Protein AF-0000000069236056 (afdb_homodimer)

Solvent-accessible surface area (backbone atoms only — not comparable to full-atom values): 16289 Å² total; per-residue (Å²): 138,84,82,79,76,76,80,77,80,77,76,76,74,76,75,73,71,72,75,77,69,66,54,53,69,76,63,50,57,43,73,49,64,78,76,77,73,81,73,73,87,74,69,85,70,69,81,68,73,81,72,81,54,90,50,58,72,48,79,76,44,78,49,44,51,70,69,57,48,54,49,48,52,51,47,48,53,51,29,46,69,72,30,70,94,34,42,35,63,22,15,39,50,44,23,52,51,41,24,72,74,70,45,78,46,44,28,18,39,22,31,60,34,45,18,37,20,40,68,37,45,67,58,36,32,38,30,32,29,52,67,81,32,35,40,39,41,32,25,47,114,139,80,82,73,77,73,79,78,79,79,72,77,72,77,72,74,72,74,72,80,70,64,55,49,70,77,62,50,57,44,73,48,68,78,74,76,75,82,74,72,87,75,70,85,73,70,83,66,74,80,72,82,55,91,52,60,71,48,80,76,44,77,48,46,53,70,69,57,47,54,50,49,52,51,47,47,51,52,30,46,71,72,31,70,95,32,40,33,64,23,15,40,52,43,23,52,53,42,25,72,73,70,44,78,47,44,28,19,39,23,32,56,30,44,18,38,21,40,67,36,44,68,57,35,30,38,30,31,29,51,65,78,32,35,41,37,41,30,26,47,112

Foldseek 3Di:
DDDPPPPPPPPPPPPPPPPCLVAPQQPQAPDAPDPPPPDPDPDPPPPPPPPPPVWDKFWRDAQADPVVVVVLVVLLSVLCVVQPPNQVSSQVSSQVVCCVVPNHAKGKDKDSYDYDHDYFHGNAWTWMDTHRMIMIIGGDD/DDPPPVPDPPCPPPPPPPPCLVAPQQPQAPPAPDPPPPDDDPDPPPPPPPPPPVWDKFWRDAQADPVVVVVLVVLLSVLCVVQPPNQVSSQVSSQVVCCVVPNHAKGKDKDSYDYDHDYFHGNAWTWMDTHRMIMIIGGDD

InterPro domains:
  IPR001372 Dynein light chain, type 1/2 [PF01221] (57-139)
  IPR001372 Dynein light chain, type 1/2 [PTHR11886] (56-139)
  IPR001372 Dynein light chain, type 1/2 [SM01375] (52-140)
  IPR037177 Dynein light chain superfamily [G3DSA:3.30.740.10] (53-141)
  IPR037177 Dynein light chain superfamily [SSF54648] (54-141)

Radius of gyration: 24.73 Å; Cα contacts (8 Å, |Δi|>4): 443; chains: 2; bounding box: 98×49×74 Å

Nearest PDB structures (foldseek):
  4d07-assembly1_A-2  TM=9.797E-01  e=6.373E-10  Homo sapiens
  8glv-assembly1_AQ  TM=9.811E-01  e=7.231E-10  Chlamydomonas reinhardtii
  7y8w-assembly4_R  TM=9.795E-01  e=1.542E-09  Caenorhabditis elegans
  3brl-assembly1_A-2  TM=9.777E-01  e=1.542E-09  Drosophila melanogaster
  3rjs-assembly1_A-2  TM=9.635E-01  e=7.960E-09  Toxoplasma gondii

Organism: Vicia faba (NCBI:txid3906)

Sequence (282 aa):
MANKKKNKKNKKNKKKNPISNTPPSPQSMVKPTSDSQQSSPLSPRPPLPPVFFRNTVLIKSNDMSYKMKYEAFDIVDNAFKKHLLKDKEAAEEIKKEFDKRHGPHWHCIIGASYGLYINYRPKCHIFFYMSLRSVLLFKYGMANKKKNKKNKKNKKKNPISNTPPSPQSMVKPTSDSQQSSPLSPRPPLPPVFFRNTVLIKSNDMSYKMKYEAFDIVDNAFKKHLLKDKEAAEEIKKEFDKRHGPHWHCIIGASYGLYINYRPKCHIFFYMSLRSVLLFKYG

pLDDT: mean 71.32, std 30.44, range [20.2, 98.31]

Secondary structure (DSSP, 8-state):
-------------------------TT-B------------------------SS-EEEEEE-S-HHHHHHHHHHHHHHHHHSTT-HHHHHHHHHHHHHHHH-S-EEEEEEEEEEEEB---TT-EEEEEETTEEEEEEE--/-------------------------TT-B------------------------SS-EEEEEE-S-HHHHHHHHHHHHHHHHHSTT-HHHHHHHHHHHHHHHH-S-EEEEEEEEEEEEB---TT-EEEEEETTEEEEEEE--

Structure (mmCIF, N/CA/C/O backbone):
data_AF-0000000069236056-model_v1
#
loop_
_entity.id
_entity.type
_entity.pdbx_description
1 polymer 'Dynein light chain'
#
loop_
_atom_site.group_PDB
_atom_site.id
_atom_site.type_symbol
_atom_site.label_atom_id
_atom_site.label_alt_id
_atom_site.label_comp_id
_atom_site.label_asym_id
_atom_site.label_entity_id
_atom_site.label_seq_id
_atom_site.pdbx_PDB_ins_code
_atom_site.Cartn_x
_atom_site.Cartn_y
_atom_site.Cartn_z
_atom_site.occupancy
_atom_site.B_iso_or_equiv
_atom_site.auth_seq_id
_atom_site.auth_comp_id
_atom_site.auth_asym_id
_atom_site.auth_atom_id
_atom_site.pdbx_PDB_model_num
ATOM 1 N N . MET A 1 1 ? -71.438 9.641 16.188 1 23.08 1 MET A N 1
ATOM 2 C CA . MET A 1 1 ? -71 8.273 16.031 1 23.08 1 MET A CA 1
ATOM 3 C C . MET A 1 1 ? -69.688 8.227 15.211 1 23.08 1 MET A C 1
ATOM 5 O O . MET A 1 1 ? -69.625 7.594 14.156 1 23.08 1 MET A O 1
ATOM 9 N N . ALA A 1 2 ? -68.875 9.297 15.344 1 25.95 2 ALA A N 1
ATOM 10 C CA . ALA A 1 2 ? -67.938 9.789 14.375 1 25.95 2 ALA A CA 1
ATOM 11 C C . ALA A 1 2 ? -66.688 8.875 14.305 1 25.95 2 ALA A C 1
ATOM 13 O O . ALA A 1 2 ? -66.312 8.266 15.312 1 25.95 2 ALA A O 1
ATOM 14 N N . ASN A 1 3 ? -66.312 8.422 13.039 1 24.84 3 ASN A N 1
ATOM 15 C CA . ASN A 1 3 ? -65.438 7.527 12.312 1 24.84 3 ASN A CA 1
ATOM 16 C C . ASN A 1 3 ? -63.969 7.809 12.648 1 24.84 3 ASN A C 1
ATOM 18 O O . ASN A 1 3 ? -63.469 8.93 12.445 1 24.84 3 ASN A O 1
ATOM 22 N N . LYS A 1 4 ? -63.406 7.074 13.656 1 26.47 4 LYS A N 1
ATOM 23 C CA . LYS A 1 4 ? -62.062 6.832 14.195 1 26.47 4 LYS A CA 1
ATOM 24 C C . LYS A 1 4 ? -61.094 6.496 13.086 1 26.47 4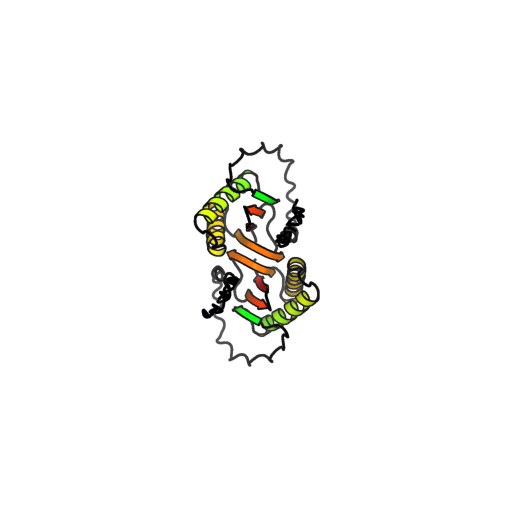 LYS A C 1
ATOM 26 O O . LYS A 1 4 ? -60.969 5.336 12.68 1 26.47 4 LYS A O 1
ATOM 31 N N . LYS A 1 5 ? -61.125 7.359 11.992 1 24.88 5 LYS A N 1
ATOM 32 C CA . LYS A 1 5 ? -60.188 6.988 10.922 1 24.88 5 LYS A CA 1
ATOM 33 C C . LYS A 1 5 ? -58.781 6.789 11.469 1 24.88 5 LYS A C 1
ATOM 35 O O . LYS A 1 5 ? -58.281 7.641 12.188 1 24.88 5 LYS A O 1
ATOM 40 N N . LYS A 1 6 ? -58.344 5.551 11.562 1 25.67 6 LYS A N 1
ATOM 41 C CA . LYS A 1 6 ? -57.125 4.797 11.812 1 25.67 6 LYS A CA 1
ATOM 42 C C . LYS A 1 6 ? -56 5.254 10.883 1 25.67 6 LYS A C 1
ATOM 44 O O . LYS A 1 6 ? -55.969 4.887 9.711 1 25.67 6 LYS A O 1
ATOM 49 N N . ASN A 1 7 ? -55.719 6.551 10.727 1 22.34 7 ASN A N 1
ATOM 50 C CA . ASN A 1 7 ? -54.688 6.891 9.75 1 22.34 7 ASN A CA 1
ATOM 51 C C . ASN A 1 7 ? -53.344 6.211 10.062 1 22.34 7 ASN A C 1
ATOM 53 O O . ASN A 1 7 ? -52.875 6.301 11.188 1 22.34 7 ASN A O 1
ATOM 57 N N . LYS A 1 8 ? -53.062 5.094 9.367 1 22.62 8 LYS A N 1
ATOM 58 C CA . LYS A 1 8 ? -51.906 4.207 9.188 1 22.62 8 LYS A CA 1
ATOM 59 C C . LYS A 1 8 ? -50.625 5.008 8.969 1 22.62 8 LYS A C 1
ATOM 61 O O . LYS A 1 8 ? -50.562 5.836 8.055 1 22.62 8 LYS A O 1
ATOM 66 N N . LYS A 1 9 ? -49.906 5.273 10.047 1 21.44 9 LYS A N 1
ATOM 67 C CA . LYS A 1 9 ? -48.562 5.828 10.125 1 21.44 9 LYS A CA 1
ATOM 68 C C . LYS A 1 9 ? -47.625 5.098 9.18 1 21.44 9 LYS A C 1
ATOM 70 O O . LYS A 1 9 ? -47.469 3.877 9.25 1 21.44 9 LYS A O 1
ATOM 75 N N . ASN A 1 10 ? -47.5 5.492 7.883 1 20.84 10 ASN A N 1
ATOM 76 C CA . ASN A 1 10 ? -46.562 5.102 6.836 1 20.84 10 ASN A CA 1
ATOM 77 C C . ASN A 1 10 ? -45.125 5.121 7.34 1 20.84 10 ASN A C 1
ATOM 79 O O . ASN A 1 10 ? -44.656 6.148 7.824 1 20.84 10 ASN A O 1
ATOM 83 N N . LYS A 1 11 ? -44.688 4.02 7.887 1 21.17 11 LYS A N 1
ATOM 84 C CA . LYS A 1 11 ? -43.312 3.656 8.258 1 21.17 11 LYS A CA 1
ATOM 85 C C . LYS A 1 11 ? -42.344 4 7.148 1 21.17 11 LYS A C 1
ATOM 87 O O . LYS A 1 11 ? -42.406 3.449 6.047 1 21.17 11 LYS A O 1
ATOM 92 N N . LYS A 1 12 ? -42 5.262 6.98 1 20.91 12 LYS A N 1
ATOM 93 C CA . LYS A 1 12 ? -40.906 5.68 6.094 1 20.91 12 LYS A CA 1
ATOM 94 C C . LYS A 1 12 ? -39.656 4.824 6.305 1 20.91 12 LYS A C 1
ATOM 96 O O . LYS A 1 12 ? -39.156 4.738 7.422 1 20.91 12 LYS A O 1
ATOM 101 N N . ASN A 1 13 ? -39.594 3.67 5.57 1 20.2 13 ASN A N 1
ATOM 102 C CA . ASN A 1 13 ? -38.438 2.775 5.43 1 20.2 13 ASN A CA 1
ATOM 103 C C . ASN A 1 13 ? -37.156 3.551 5.148 1 20.2 13 ASN A C 1
ATOM 105 O O . ASN A 1 13 ? -37.062 4.262 4.145 1 20.2 13 ASN A O 1
ATOM 109 N N . LYS A 1 14 ? -36.531 4.059 6.145 1 21.77 14 LYS A N 1
ATOM 110 C CA . LYS A 1 14 ? -35.188 4.676 6.051 1 21.77 14 LYS A CA 1
ATOM 111 C C . LYS A 1 14 ? -34.281 3.871 5.137 1 21.77 14 LYS A C 1
ATOM 113 O O . LYS A 1 14 ? -34.031 2.684 5.375 1 21.77 14 LYS A O 1
ATOM 118 N N . LYS A 1 15 ? -34.25 4.168 3.846 1 21.62 15 LYS A N 1
ATOM 119 C CA . LYS A 1 15 ? -33.25 3.727 2.861 1 21.62 15 LYS A CA 1
ATOM 120 C C . LYS A 1 15 ? -31.844 3.775 3.436 1 21.62 15 LYS A C 1
ATOM 122 O O . LYS A 1 15 ? -31.391 4.832 3.869 1 21.62 15 LYS A O 1
ATOM 127 N N . LYS A 1 16 ? -31.469 2.744 4.117 1 23.84 16 LYS A N 1
ATOM 128 C CA . LYS A 1 16 ? -30.062 2.559 4.445 1 23.84 16 LYS A CA 1
ATOM 129 C C . LYS A 1 16 ? -29.172 2.84 3.234 1 23.84 16 LYS A C 1
ATOM 131 O O . LYS A 1 16 ? -29.391 2.275 2.158 1 23.84 16 LYS A O 1
ATOM 136 N N . ASN A 1 17 ? -28.734 4.117 3.029 1 23.94 17 ASN A N 1
ATOM 137 C CA . ASN A 1 17 ? -27.719 4.492 2.045 1 23.94 17 ASN A CA 1
ATOM 138 C C . ASN A 1 17 ? -26.594 3.459 1.968 1 23.94 17 ASN A C 1
ATOM 140 O O . ASN A 1 17 ? -26.047 3.053 2.994 1 23.94 17 ASN A O 1
ATOM 144 N N . PRO A 1 18 ? -26.734 2.525 1.021 1 23.7 18 PRO A N 1
ATOM 145 C CA . PRO A 1 18 ? -25.609 1.601 0.831 1 23.7 18 PRO A CA 1
ATOM 146 C C . PRO A 1 18 ? -24.25 2.275 1.009 1 23.7 18 PRO A C 1
ATOM 148 O O . PRO A 1 18 ? -24.094 3.461 0.701 1 23.7 18 PRO A O 1
ATOM 151 N N . ILE A 1 19 ? -23.625 1.974 2.045 1 27.62 19 ILE A N 1
ATOM 152 C CA . ILE A 1 19 ? -22.234 2.311 2.338 1 27.62 19 ILE A CA 1
ATOM 153 C C . ILE A 1 19 ? -21.406 2.238 1.057 1 27.62 19 ILE A C 1
ATOM 155 O O . ILE A 1 19 ? -21.438 1.226 0.353 1 27.62 19 ILE A O 1
ATOM 159 N N . SER A 1 20 ? -21.391 3.32 0.292 1 27.38 20 SER A N 1
ATOM 160 C CA . SER A 1 20 ? -20.5 3.453 -0.858 1 27.38 20 SER A CA 1
ATOM 161 C C . SER A 1 20 ? -19.125 2.869 -0.562 1 27.38 20 SER A C 1
ATOM 163 O O . SER A 1 20 ? -18.344 3.465 0.173 1 27.38 20 SER A O 1
ATOM 165 N N . ASN A 1 21 ? -19 1.732 -0.084 1 31.81 21 ASN A N 1
ATOM 166 C CA . ASN A 1 21 ? -17.719 1.065 0.078 1 31.81 21 ASN A CA 1
ATOM 167 C C . ASN A 1 21 ? -16.875 1.153 -1.191 1 31.81 21 ASN A C 1
ATOM 169 O O . ASN A 1 21 ? -16.891 0.24 -2.02 1 31.81 21 ASN A O 1
ATOM 173 N N . THR A 1 22 ? -17.109 2.172 -1.955 1 31.45 22 THR A N 1
ATOM 174 C CA . THR A 1 22 ? -16.422 2.137 -3.246 1 31.45 22 THR A CA 1
ATOM 175 C C . THR A 1 22 ? -14.945 1.806 -3.07 1 31.45 22 THR A C 1
ATOM 177 O O . THR A 1 22 ? -14.234 2.494 -2.336 1 31.45 22 THR A O 1
ATOM 180 N N . PRO A 1 23 ? -14.602 0.623 -3.113 1 35.66 23 PRO A N 1
ATOM 181 C CA . PRO A 1 23 ? -13.195 0.224 -3.145 1 35.66 23 PRO A CA 1
ATOM 182 C C . PRO A 1 23 ? -12.344 1.13 -4.031 1 35.66 23 PRO A C 1
ATOM 184 O O . PRO A 1 23 ? -12.781 1.534 -5.113 1 35.66 23 PRO A O 1
ATOM 187 N N . PRO A 1 24 ? -11.578 2.029 -3.479 1 35.34 24 PRO A N 1
ATOM 188 C CA . PRO A 1 24 ? -10.797 2.828 -4.422 1 35.34 24 PRO A CA 1
ATOM 189 C C . PRO A 1 24 ? -10.086 1.973 -5.473 1 35.34 24 PRO A C 1
ATOM 191 O O . PRO A 1 24 ? -9.695 0.839 -5.188 1 35.34 24 PRO A O 1
ATOM 194 N N . SER A 1 25 ? -10.492 2.016 -6.688 1 37.88 25 SER A N 1
ATOM 195 C CA . SER A 1 25 ? -9.883 1.359 -7.84 1 37.88 25 SER A CA 1
ATOM 196 C C . SER A 1 25 ? -8.367 1.526 -7.828 1 37.88 25 SER A C 1
ATOM 198 O O . SER A 1 25 ? -7.859 2.619 -7.566 1 37.88 25 SER A O 1
ATOM 200 N N . PRO A 1 26 ? -7.742 0.417 -7.492 1 39.47 26 PRO A N 1
ATOM 201 C CA . PRO A 1 26 ? -6.285 0.467 -7.668 1 39.47 26 PRO A CA 1
ATOM 202 C C . PRO A 1 26 ? -5.871 1.198 -8.945 1 39.47 26 PRO A C 1
ATOM 204 O O . PRO A 1 26 ? -4.719 1.087 -9.375 1 39.47 26 PRO A O 1
ATOM 207 N N . GLN A 1 27 ? -6.609 2.1 -9.492 1 36.56 27 GLN A N 1
ATOM 208 C CA . GLN A 1 27 ? -6.113 2.572 -10.781 1 36.56 27 GLN A CA 1
ATOM 209 C C . GLN A 1 27 ? -4.672 3.062 -10.672 1 36.56 27 GLN A C 1
ATOM 211 O O . GLN A 1 27 ? -3.965 3.158 -11.68 1 36.56 27 GLN A O 1
ATOM 216 N N . SER A 1 28 ? -4.398 3.736 -9.75 1 39.5 28 SER A N 1
ATOM 217 C CA . SER A 1 28 ? -3.273 4.598 -10.102 1 39.5 28 SER A CA 1
ATOM 218 C C . SER A 1 28 ? -2.008 3.779 -10.344 1 39.5 28 SER A C 1
ATOM 220 O O . SER A 1 28 ? -1.195 3.602 -9.438 1 39.5 28 SER A O 1
ATOM 222 N N . MET A 1 29 ? -2.023 2.482 -10.766 1 44.28 29 MET A N 1
ATOM 223 C CA . MET A 1 29 ? -0.747 1.812 -10.984 1 44.28 29 MET A CA 1
ATOM 224 C C . MET A 1 29 ? 0.139 2.625 -11.93 1 44.28 29 MET A C 1
ATOM 226 O O . MET A 1 29 ? -0.313 3.066 -12.984 1 44.28 29 MET A O 1
ATOM 230 N N . VAL A 1 30 ? 1.019 3.328 -11.328 1 46.09 30 VAL A N 1
ATOM 231 C CA . VAL A 1 30 ? 1.956 4 -12.227 1 46.09 30 VAL A CA 1
ATOM 232 C C . VAL A 1 30 ? 2.385 3.043 -13.336 1 46.09 30 VAL A C 1
ATOM 234 O O . VAL A 1 30 ? 2.402 1.825 -13.141 1 46.09 30 VAL A O 1
ATOM 237 N N . LYS A 1 31 ? 2.447 3.65 -14.609 1 43.47 31 LYS A N 1
ATOM 238 C CA . LYS A 1 31 ? 2.869 2.998 -15.844 1 43.47 31 LYS A CA 1
ATOM 239 C C . LYS A 1 31 ? 4.102 2.129 -15.609 1 43.47 31 LYS A C 1
ATOM 241 O O . LYS A 1 31 ? 5.039 2.541 -14.93 1 43.47 31 LYS A O 1
ATOM 246 N N . PRO A 1 32 ? 4.016 0.823 -16.031 1 45.22 32 PRO A N 1
ATOM 247 C CA . PRO A 1 32 ? 5.188 -0.06 -16.047 1 45.22 32 PRO A CA 1
ATOM 248 C C . PRO A 1 32 ? 6.441 0.64 -16.562 1 45.22 32 PRO A C 1
ATOM 250 O O . PRO A 1 32 ? 6.355 1.519 -17.422 1 45.22 32 PRO A O 1
ATOM 253 N N . THR A 1 33 ? 7.297 0.848 -15.812 1 39.25 33 THR A N 1
ATOM 254 C CA . THR A 1 33 ? 8.539 1.246 -16.453 1 39.25 33 THR A CA 1
ATOM 255 C C . THR A 1 33 ? 8.82 0.375 -17.688 1 39.25 33 THR A C 1
ATOM 257 O O . THR A 1 33 ? 8.539 -0.825 -17.672 1 39.25 33 THR A O 1
ATOM 260 N N . SER A 1 34 ? 8.867 0.993 -18.953 1 33.25 34 SER A N 1
ATOM 261 C CA . SER A 1 34 ? 8.984 0.486 -20.312 1 33.25 34 SER A CA 1
ATOM 262 C C . SER A 1 34 ? 10.047 -0.601 -20.406 1 33.25 34 SER A C 1
ATOM 264 O O . SER A 1 34 ? 11.141 -0.359 -20.922 1 33.25 34 SER A O 1
ATOM 266 N N . ASP A 1 35 ? 10.453 -1.505 -19.75 1 32.34 35 ASP A N 1
ATOM 267 C CA . ASP A 1 35 ? 11.258 -2.408 -20.562 1 32.34 35 ASP A CA 1
ATOM 268 C C . ASP A 1 35 ? 10.422 -3.051 -21.672 1 32.34 35 ASP A C 1
ATOM 270 O O . ASP A 1 35 ? 9.383 -3.658 -21.391 1 32.34 35 ASP A O 1
ATOM 274 N N . SER A 1 36 ? 10.477 -2.641 -22.953 1 30.22 36 SER A N 1
ATOM 275 C CA . SER A 1 36 ? 9.891 -3.006 -24.25 1 30.22 36 SER A CA 1
ATOM 276 C C . SER A 1 36 ? 9.945 -4.512 -24.469 1 30.22 36 SER A C 1
ATOM 278 O O . SER A 1 36 ? 10.75 -5 -25.266 1 30.22 36 SER A O 1
ATOM 280 N N . GLN A 1 37 ? 10.18 -5.469 -23.672 1 28.28 37 GLN A N 1
ATOM 281 C CA . GLN A 1 37 ? 10.297 -6.711 -24.438 1 28.28 37 GLN A CA 1
ATOM 282 C C . GLN A 1 37 ? 8.969 -7.09 -25.078 1 28.28 37 GLN A C 1
ATOM 284 O O . GLN A 1 37 ? 7.91 -6.973 -24.469 1 28.28 37 GLN A O 1
ATOM 289 N N . GLN A 1 38 ? 8.875 -7.043 -26.406 1 28.34 38 GLN A N 1
ATOM 290 C CA . GLN A 1 38 ? 7.879 -7.465 -27.391 1 28.34 38 GLN A CA 1
ATOM 291 C C . GLN A 1 38 ? 7.34 -8.852 -27.047 1 28.34 38 GLN A C 1
ATOM 293 O O . GLN A 1 38 ? 8.055 -9.852 -27.203 1 28.34 38 GLN A O 1
ATOM 298 N N . SER A 1 39 ? 6.715 -9.172 -25.984 1 30.69 39 SER A N 1
ATOM 299 C CA . SER A 1 39 ? 6.285 -10.555 -25.828 1 30.69 39 SER A CA 1
ATOM 300 C C . SER A 1 39 ? 5.305 -10.961 -26.922 1 30.69 39 SER A C 1
ATOM 302 O O . SER A 1 39 ? 4.492 -10.141 -27.375 1 30.69 39 SER A O 1
ATOM 304 N N . SER A 1 40 ? 5.582 -12.016 -27.734 1 33.78 40 SER A N 1
ATOM 305 C CA . SER A 1 40 ? 4.832 -12.742 -28.766 1 33.78 40 SER A CA 1
ATOM 306 C C . SER A 1 40 ? 3.396 -13 -28.312 1 33.78 40 SER A C 1
ATOM 308 O O . SER A 1 40 ? 3.113 -13.055 -27.109 1 33.78 40 SER A O 1
ATOM 310 N N . PRO A 1 41 ? 2.438 -12.969 -29.266 1 35.56 41 PRO A N 1
ATOM 311 C CA . PRO A 1 41 ? 0.996 -13.133 -29.078 1 35.56 41 PRO A CA 1
ATOM 312 C C . PRO A 1 41 ? 0.647 -14.414 -28.312 1 35.56 41 PRO A C 1
ATOM 314 O O . PRO A 1 41 ? 1.019 -15.508 -28.734 1 35.56 41 PRO A O 1
ATOM 317 N N . LEU A 1 42 ? 0.757 -14.523 -27.047 1 37.72 42 LEU A N 1
ATOM 318 C CA . LEU A 1 42 ? 0.45 -15.719 -26.266 1 37.72 42 LEU A CA 1
ATOM 319 C C . LEU A 1 42 ? -0.902 -16.297 -26.672 1 37.72 42 LEU A C 1
ATOM 321 O O . LEU A 1 42 ? -1.828 -15.555 -27 1 37.72 42 LEU A O 1
ATOM 325 N N . SER A 1 43 ? -0.958 -17.562 -27.172 1 39.72 43 SER A N 1
ATOM 326 C CA . SER A 1 43 ? -2.105 -18.406 -27.469 1 39.72 43 SER A CA 1
ATOM 327 C C . SER A 1 43 ? -3.205 -18.234 -26.422 1 39.72 43 SER A C 1
ATOM 329 O O . SER A 1 43 ? -2.932 -17.844 -25.281 1 39.72 43 SER A O 1
ATOM 331 N N . PRO A 1 44 ? -4.473 -18.328 -26.891 1 41.5 44 PRO A N 1
ATOM 332 C CA . PRO A 1 44 ? -5.609 -18.172 -25.984 1 41.5 44 PRO A CA 1
ATOM 333 C C . PRO A 1 44 ? -5.484 -19.062 -24.75 1 41.5 44 PRO A C 1
ATOM 335 O O . PRO A 1 44 ? -5.199 -20.266 -24.859 1 41.5 44 PRO A O 1
ATOM 338 N N . ARG A 1 45 ? -4.902 -18.656 -23.688 1 41.41 45 ARG A N 1
ATOM 339 C CA . ARG A 1 45 ? -4.746 -19.438 -22.469 1 41.41 45 ARG A CA 1
ATOM 340 C C . ARG A 1 45 ? -6.031 -20.188 -22.125 1 41.41 45 ARG A C 1
ATOM 342 O O . ARG A 1 45 ? -7.121 -19.609 -22.156 1 41.41 45 ARG A O 1
ATOM 349 N N . PRO A 1 46 ? -6.105 -21.516 -22.281 1 44.91 46 PRO A N 1
ATOM 350 C CA . PRO A 1 46 ? -7.312 -22.25 -21.891 1 44.91 46 PRO A CA 1
ATOM 351 C C . PRO A 1 46 ? -7.965 -21.703 -20.625 1 44.91 46 PRO A C 1
ATOM 353 O O . PRO A 1 46 ? -7.277 -21.125 -19.781 1 44.91 46 PRO A O 1
ATOM 356 N N . PRO A 1 47 ? -9.281 -21.578 -20.641 1 43.94 47 PRO A N 1
ATOM 357 C CA . PRO A 1 47 ? -9.93 -21.141 -19.406 1 43.94 47 PRO A CA 1
ATOM 358 C C . PRO A 1 47 ? -9.445 -21.922 -18.188 1 43.94 47 PRO A C 1
ATOM 360 O O . PRO A 1 47 ? -9.25 -23.141 -18.266 1 43.94 47 PRO A O 1
ATOM 363 N N . LEU A 1 48 ? -8.602 -21.5 -17.438 1 46.44 48 LEU A N 1
ATOM 364 C CA . LEU A 1 48 ? -8.133 -22.141 -16.203 1 46.44 48 LEU A CA 1
ATOM 365 C C . LEU A 1 48 ? -9.281 -22.828 -15.484 1 46.44 48 LEU A C 1
ATOM 367 O O . LEU A 1 48 ? -10.438 -22.422 -15.609 1 46.44 48 LEU A O 1
ATOM 371 N N . PRO A 1 49 ? -9.133 -24.094 -15.078 1 45.34 49 PRO A N 1
ATOM 372 C CA . PRO A 1 49 ? -10.188 -24.734 -14.297 1 45.34 49 PRO A CA 1
ATOM 373 C C . PRO A 1 49 ? -10.812 -23.797 -13.266 1 45.34 49 PRO A C 1
ATOM 375 O O . PRO A 1 49 ? -10.156 -22.875 -12.781 1 45.34 49 PRO A O 1
ATOM 378 N N . PRO A 1 50 ? -12.094 -23.75 -13.148 1 43.38 50 PRO A N 1
ATOM 379 C CA . PRO A 1 50 ? -12.742 -22.938 -12.125 1 43.38 50 PRO A CA 1
ATOM 380 C C . PRO A 1 50 ? -12.141 -23.141 -10.734 1 43.38 50 PRO A C 1
ATOM 382 O O . PRO A 1 50 ? -12.133 -24.266 -10.219 1 43.38 50 PRO A O 1
ATOM 385 N N . VAL A 1 51 ? -10.906 -22.812 -10.477 1 46.28 51 VAL A N 1
ATOM 386 C CA . VAL A 1 51 ? -10.539 -22.859 -9.07 1 46.28 51 VAL A CA 1
ATOM 387 C C . VAL A 1 51 ? -11.719 -22.406 -8.211 1 46.28 51 VAL A C 1
ATOM 389 O O . VAL A 1 51 ? -12.273 -21.328 -8.43 1 46.28 51 VAL A O 1
ATOM 392 N N . PHE A 1 52 ? -12.477 -23.375 -7.668 1 45.78 52 PHE A N 1
ATOM 393 C CA . PHE A 1 52 ? -13.617 -23.078 -6.805 1 45.78 52 PHE A CA 1
ATOM 394 C C . PHE A 1 52 ? -13.188 -22.234 -5.617 1 45.78 52 PHE A C 1
ATOM 396 O O . PHE A 1 52 ? -12.602 -22.734 -4.656 1 45.78 52 PHE A O 1
ATOM 403 N N . PHE A 1 53 ? -12.781 -21.016 -5.793 1 54.91 53 PHE A N 1
ATOM 404 C CA . PHE A 1 53 ? -12.664 -20.156 -4.621 1 54.91 53 PHE A CA 1
ATOM 405 C C . PHE A 1 53 ? -14.016 -19.984 -3.936 1 54.91 53 PHE A C 1
ATOM 407 O O . PHE A 1 53 ? -15.031 -19.75 -4.598 1 54.91 53 PHE A O 1
ATOM 414 N N . ARG A 1 54 ? -14.164 -20.688 -2.92 1 59.56 54 ARG A N 1
ATOM 415 C CA . ARG A 1 54 ? -15.383 -20.391 -2.178 1 59.56 54 ARG A CA 1
ATOM 416 C C . ARG A 1 54 ? -15.648 -18.875 -2.146 1 59.56 54 ARG A C 1
ATOM 418 O O . ARG A 1 54 ? -16.797 -18.438 -2.209 1 59.56 54 ARG A O 1
ATOM 425 N N . ASN A 1 55 ? -14.523 -18.203 -2.254 1 70.62 55 ASN A N 1
ATOM 426 C CA . ASN A 1 55 ? -14.68 -16.766 -2.217 1 70.62 55 ASN A CA 1
ATOM 427 C C . ASN A 1 55 ? -14.727 -16.156 -3.621 1 70.62 55 ASN A C 1
ATOM 429 O O . ASN A 1 55 ? -14.055 -16.641 -4.531 1 70.62 55 ASN A O 1
ATOM 433 N N . THR A 1 56 ? -15.609 -15.344 -3.885 1 87.62 56 THR A N 1
ATOM 434 C CA . THR A 1 56 ? -15.688 -14.609 -5.141 1 87.62 56 THR A CA 1
ATOM 435 C C . THR A 1 56 ? -14.469 -13.711 -5.324 1 87.62 56 THR A C 1
ATOM 437 O O . THR A 1 56 ? -13.977 -13.117 -4.367 1 87.62 56 THR A O 1
ATOM 440 N N . VAL A 1 57 ? -13.859 -13.953 -6.562 1 92.94 57 VAL A N 1
ATOM 441 C CA . VAL A 1 57 ? -12.688 -13.148 -6.883 1 92.94 57 VAL A CA 1
ATOM 442 C C . VAL A 1 57 ? -13.039 -12.156 -7.992 1 92.94 57 VAL A C 1
ATOM 444 O O . VAL A 1 57 ? -13.602 -12.539 -9.023 1 92.94 57 VAL A O 1
ATOM 447 N N . LEU A 1 58 ? -12.844 -10.883 -7.75 1 94 58 LEU A N 1
ATOM 448 C CA . LEU A 1 58 ? -13.008 -9.844 -8.758 1 94 58 LEU A CA 1
ATOM 449 C C . LEU A 1 58 ? -11.664 -9.195 -9.086 1 94 58 LEU A C 1
ATOM 451 O O . LEU A 1 58 ? -11.102 -8.469 -8.266 1 94 58 LEU A O 1
ATOM 455 N N . ILE A 1 59 ? -11.234 -9.422 -10.344 1 95.62 59 ILE A N 1
ATOM 456 C CA . ILE A 1 59 ? -9.953 -8.867 -10.75 1 95.62 59 ILE A CA 1
ATOM 457 C C . ILE A 1 59 ? -10.141 -7.438 -11.25 1 95.62 59 ILE A C 1
ATOM 459 O O . ILE A 1 59 ? -10.945 -7.191 -12.148 1 95.62 59 ILE A O 1
ATOM 463 N N . LYS A 1 60 ? -9.375 -6.594 -10.656 1 95.38 60 LYS A N 1
ATOM 464 C CA . LYS A 1 60 ? -9.438 -5.199 -11.078 1 95.38 60 LYS A CA 1
ATOM 465 C C . LYS A 1 60 ? -8.297 -4.863 -12.039 1 95.38 60 LYS A C 1
ATOM 467 O O . LYS A 1 60 ? -8.461 -4.047 -12.945 1 95.38 60 LYS A O 1
ATOM 472 N N . SER A 1 61 ? -7.133 -5.328 -11.828 1 94.81 61 SER A N 1
ATOM 473 C CA . SER A 1 61 ? -5.957 -5.137 -12.664 1 94.81 61 SER A CA 1
ATOM 474 C C . SER A 1 61 ? -5.035 -6.352 -12.609 1 94.81 61 SER A C 1
ATOM 476 O O . SER A 1 61 ? -4.824 -6.93 -11.539 1 94.81 61 SER A O 1
ATOM 478 N N . ASN A 1 62 ? -4.602 -6.801 -13.836 1 96.12 62 ASN A N 1
ATOM 479 C CA . ASN A 1 62 ? -3.719 -7.961 -13.906 1 96.12 62 ASN A CA 1
ATOM 480 C C . ASN A 1 62 ? -2.77 -7.871 -15.094 1 96.12 62 ASN A C 1
ATOM 482 O O . ASN A 1 62 ? -3.195 -7.574 -16.219 1 96.12 62 ASN A O 1
ATOM 486 N N . ASP A 1 63 ? -1.468 -8.078 -14.758 1 95.19 63 ASP A N 1
ATOM 487 C CA . ASP A 1 63 ? -0.484 -8.211 -15.828 1 95.19 63 ASP A CA 1
ATOM 488 C C . ASP A 1 63 ? 0.374 -9.461 -15.633 1 95.19 63 ASP A C 1
ATOM 490 O O . ASP A 1 63 ? 1.382 -9.641 -16.312 1 95.19 63 ASP A O 1
ATOM 494 N N . MET A 1 64 ? -0.061 -10.352 -14.758 1 95.25 64 MET A N 1
ATOM 495 C CA . MET A 1 64 ? 0.636 -11.602 -14.477 1 95.25 64 MET A CA 1
ATOM 496 C C . MET A 1 64 ? 0.192 -12.711 -15.43 1 95.25 64 MET A C 1
ATOM 498 O O . MET A 1 64 ? -0.854 -12.594 -16.062 1 95.25 64 MET A O 1
ATOM 502 N N . SER A 1 65 ? 1.031 -13.719 -15.484 1 95.69 65 SER A N 1
ATOM 503 C CA . SER A 1 65 ? 0.665 -14.898 -16.266 1 95.69 65 SER A CA 1
ATOM 504 C C . SER A 1 65 ? -0.478 -15.664 -15.602 1 95.69 65 SER A C 1
ATOM 506 O O . SER A 1 65 ? -0.763 -15.469 -14.422 1 95.69 65 SER A O 1
ATOM 508 N N . TYR A 1 66 ? -1.086 -16.531 -16.438 1 93.31 66 TYR A N 1
ATOM 509 C CA . TYR A 1 66 ? -2.188 -17.344 -15.93 1 93.31 66 TYR A CA 1
ATOM 510 C C . TYR A 1 66 ? -1.729 -18.234 -14.773 1 93.31 66 TYR A C 1
ATOM 512 O O . TYR A 1 66 ? -2.412 -18.328 -13.758 1 93.31 66 TYR A O 1
ATOM 520 N N . LYS A 1 67 ? -0.658 -18.766 -15.016 1 94.94 67 LYS A N 1
ATOM 521 C CA . LYS A 1 67 ? -0.137 -19.656 -13.984 1 94.94 67 LYS A CA 1
ATOM 522 C C . LYS A 1 67 ? 0.086 -18.906 -12.672 1 94.94 67 LYS A C 1
ATOM 524 O O . LYS A 1 67 ? -0.359 -19.359 -11.617 1 94.94 67 LYS A O 1
ATOM 529 N N . MET A 1 68 ? 0.759 -17.797 -12.719 1 96.06 68 MET A N 1
ATOM 530 C CA . MET A 1 68 ? 1.075 -17.016 -11.523 1 96.06 68 MET A CA 1
ATOM 531 C C . MET A 1 68 ? -0.196 -16.484 -10.875 1 96.06 68 MET A C 1
ATOM 533 O O . MET A 1 68 ? -0.311 -16.469 -9.648 1 96.06 68 MET A O 1
ATOM 537 N N . LYS A 1 69 ? -1.087 -16.141 -11.695 1 95.12 69 LYS A N 1
ATOM 538 C CA . LYS A 1 69 ? -2.361 -15.602 -11.227 1 95.12 69 LYS A CA 1
ATOM 539 C C . LYS A 1 69 ? -3.109 -16.625 -10.375 1 95.12 69 LYS A C 1
ATOM 541 O O . LYS A 1 69 ? -3.607 -16.297 -9.297 1 95.12 69 LYS A O 1
ATOM 546 N N . TYR A 1 70 ? -3.184 -17.828 -10.773 1 93.94 70 TYR A N 1
ATOM 547 C CA . TYR A 1 70 ? -3.928 -18.859 -10.047 1 93.94 70 TYR A CA 1
ATOM 548 C C . TYR A 1 70 ? -3.182 -19.281 -8.789 1 93.94 70 TYR A C 1
ATOM 550 O O . TYR A 1 70 ? -3.801 -19.609 -7.773 1 93.94 70 TYR A O 1
ATOM 558 N N . GLU A 1 71 ? -1.871 -19.219 -8.922 1 95.75 71 GLU A N 1
ATOM 559 C CA . GLU A 1 71 ? -1.087 -19.438 -7.711 1 95.75 71 GLU A CA 1
ATOM 560 C C . GLU A 1 71 ? -1.37 -18.359 -6.672 1 95.75 71 GLU A C 1
ATOM 562 O O . GLU A 1 71 ? -1.495 -18.656 -5.48 1 95.75 71 GLU A O 1
ATOM 567 N N . ALA A 1 72 ? -1.456 -17.125 -7.172 1 97.31 72 ALA A N 1
ATOM 568 C CA . ALA A 1 72 ? -1.767 -16.016 -6.273 1 97.31 72 ALA A CA 1
ATOM 569 C C . ALA A 1 72 ? -3.098 -16.234 -5.562 1 97.31 72 ALA A C 1
ATOM 571 O O . ALA A 1 72 ? -3.193 -16.078 -4.344 1 97.31 72 ALA A O 1
ATOM 572 N N . PHE A 1 73 ? -4.113 -16.703 -6.258 1 96.38 73 PHE A N 1
ATOM 573 C CA . PHE A 1 73 ? -5.426 -16.938 -5.664 1 96.38 73 PHE A CA 1
ATOM 574 C C . PHE A 1 73 ? -5.348 -18 -4.566 1 96.38 73 PHE A C 1
ATOM 576 O O . PHE A 1 73 ? -5.934 -17.828 -3.496 1 96.38 73 PHE A O 1
ATOM 583 N N . ASP A 1 74 ? -4.625 -18.953 -4.879 1 95.25 74 ASP A N 1
ATOM 584 C CA . ASP A 1 74 ? -4.5 -20.047 -3.92 1 95.25 74 ASP A CA 1
ATOM 585 C C . ASP A 1 74 ? -3.77 -19.594 -2.658 1 95.25 74 ASP A C 1
ATOM 587 O O . ASP A 1 74 ? -4.203 -19.891 -1.544 1 95.25 74 ASP A O 1
ATOM 591 N N . ILE A 1 75 ? -2.691 -18.891 -2.855 1 97.19 75 ILE A N 1
ATOM 592 C CA . ILE A 1 75 ? -1.871 -18.438 -1.737 1 97.19 75 ILE A CA 1
ATOM 593 C C . ILE A 1 75 ? -2.664 -17.453 -0.88 1 97.19 75 ILE A C 1
ATOM 595 O O . ILE A 1 75 ? -2.635 -17.531 0.351 1 97.19 75 ILE A O 1
ATOM 599 N N . VAL A 1 76 ? -3.4 -16.594 -1.545 1 97.38 76 VAL A N 1
ATOM 600 C CA . VAL A 1 76 ? -4.18 -15.586 -0.834 1 97.38 76 VAL A CA 1
ATOM 601 C C . VAL A 1 76 ? -5.316 -16.266 -0.066 1 97.38 76 VAL A C 1
ATOM 603 O O . VAL A 1 76 ? -5.566 -15.93 1.096 1 97.38 76 VAL A O 1
ATOM 606 N N . ASP A 1 77 ? -5.914 -17.188 -0.713 1 95.62 77 ASP A N 1
ATOM 607 C CA . ASP A 1 77 ? -7.004 -17.906 -0.058 1 95.62 77 ASP A CA 1
ATOM 608 C C . ASP A 1 77 ? -6.512 -18.609 1.206 1 95.62 77 ASP A C 1
ATOM 610 O O . ASP A 1 77 ? -7.168 -18.547 2.25 1 95.62 77 ASP A O 1
ATOM 614 N N . ASN A 1 78 ? -5.398 -19.234 1.118 1 95.88 78 ASN A N 1
ATOM 615 C CA . ASN A 1 78 ? -4.812 -19.922 2.264 1 95.88 78 ASN A CA 1
ATOM 616 C C . ASN A 1 78 ? -4.434 -18.938 3.371 1 95.88 78 ASN A C 1
ATOM 618 O O . ASN A 1 78 ? -4.68 -19.203 4.551 1 95.88 78 ASN A O 1
ATOM 622 N N . ALA A 1 79 ? -3.816 -17.859 2.959 1 97.44 79 ALA A N 1
ATOM 623 C CA . ALA A 1 79 ? -3.418 -16.844 3.932 1 97.44 79 ALA A CA 1
ATOM 624 C C . ALA A 1 79 ? -4.633 -16.281 4.664 1 97.44 79 ALA A C 1
ATOM 626 O O . ALA A 1 79 ? -4.582 -16.047 5.875 1 97.44 79 ALA A O 1
ATOM 627 N N . PHE A 1 80 ? -5.691 -16.047 3.977 1 95.62 80 PHE A N 1
ATOM 628 C CA . PHE A 1 80 ? -6.902 -15.5 4.574 1 95.62 80 PHE A CA 1
ATOM 629 C C . PHE A 1 80 ? -7.512 -16.484 5.566 1 95.62 80 PHE A C 1
ATOM 631 O O . PHE A 1 80 ? -8.047 -16.078 6.602 1 95.62 80 PHE A O 1
ATOM 638 N N . LYS A 1 81 ? -7.453 -17.75 5.254 1 93.75 81 LYS A N 1
ATOM 639 C CA . LYS A 1 81 ? -7.98 -18.766 6.148 1 93.75 81 LYS A CA 1
ATOM 640 C C . LYS A 1 81 ? -7.152 -18.875 7.426 1 93.75 81 LYS A C 1
ATOM 642 O O . LYS A 1 81 ? -7.699 -19.062 8.516 1 93.75 81 LYS A O 1
ATOM 647 N N . LYS A 1 82 ? -5.918 -18.625 7.277 1 96.88 82 LYS A N 1
ATOM 648 C CA . LYS A 1 82 ? -5 -18.766 8.398 1 96.88 82 LYS A CA 1
ATOM 649 C C . LYS A 1 82 ? -5.012 -17.516 9.281 1 96.88 82 LYS A C 1
ATOM 651 O O . LYS A 1 82 ? -4.867 -17.609 10.5 1 96.88 82 LYS A O 1
ATOM 656 N N . HIS A 1 83 ? -5.074 -16.359 8.633 1 95.81 83 HIS A N 1
ATOM 657 C CA . HIS A 1 83 ? -4.988 -15.078 9.32 1 95.81 83 HIS A CA 1
ATOM 658 C C . HIS A 1 83 ? -6.301 -14.305 9.211 1 95.81 83 HIS A C 1
ATOM 660 O O . HIS A 1 83 ? -6.328 -13.195 8.672 1 95.81 83 HIS A O 1
ATOM 666 N N . LEU A 1 84 ? -7.301 -14.883 9.812 1 90.81 84 LEU A N 1
ATOM 667 C CA . LEU A 1 84 ? -8.633 -14.297 9.711 1 90.81 84 LEU A CA 1
ATOM 668 C C . LEU A 1 84 ? -8.648 -12.891 10.305 1 90.81 84 LEU A C 1
ATOM 670 O O . LEU A 1 84 ? -8.258 -12.688 11.453 1 90.81 84 LEU A O 1
ATOM 674 N N . LEU A 1 85 ? -8.961 -11.82 9.5 1 88.75 85 LEU A N 1
ATOM 675 C CA . LEU A 1 85 ? -9.141 -10.43 9.891 1 88.75 85 LEU A CA 1
ATOM 676 C C . LEU A 1 85 ? -7.805 -9.789 10.25 1 88.75 85 LEU A C 1
ATOM 678 O O . LEU A 1 85 ? -7.766 -8.75 10.914 1 88.75 85 LEU A O 1
ATOM 682 N N . LYS A 1 86 ? -6.766 -10.43 9.977 1 95.56 86 LYS A N 1
ATOM 683 C CA . LYS A 1 86 ? -5.422 -9.906 10.219 1 95.56 86 LYS A CA 1
ATOM 684 C C . LYS A 1 86 ? -4.703 -9.625 8.898 1 95.56 86 LYS A C 1
ATOM 686 O O . LYS A 1 86 ? -3.855 -10.406 8.469 1 95.56 86 LYS A O 1
ATOM 691 N N . ASP A 1 87 ? -4.98 -8.547 8.336 1 96.12 87 ASP A N 1
ATOM 692 C CA . ASP A 1 87 ? -4.535 -8.188 6.992 1 96.12 87 ASP A CA 1
ATOM 693 C C . ASP A 1 87 ? -3.01 -8.125 6.918 1 96.12 87 ASP A C 1
ATOM 695 O O . ASP A 1 87 ? -2.418 -8.547 5.918 1 96.12 87 ASP A O 1
ATOM 699 N N . LYS A 1 88 ? -2.395 -7.719 7.918 1 96.25 88 LYS A N 1
ATOM 700 C CA . LYS A 1 88 ? -0.941 -7.582 7.906 1 96.25 88 LYS A CA 1
ATOM 701 C C . LYS A 1 88 ? -0.26 -8.945 7.863 1 96.25 88 LYS A C 1
ATOM 703 O O . LYS A 1 88 ? 0.662 -9.164 7.074 1 96.25 88 LYS A O 1
ATOM 708 N N . GLU A 1 89 ? -0.655 -9.773 8.75 1 97.5 89 GLU A N 1
ATOM 709 C CA . GLU A 1 89 ? -0.092 -11.117 8.789 1 97.5 89 GLU A CA 1
ATOM 710 C C . GLU A 1 89 ? -0.347 -11.867 7.48 1 97.5 89 GLU A C 1
ATOM 712 O O . GLU A 1 89 ? 0.519 -12.594 7 1 97.5 89 GLU A O 1
ATOM 717 N N . ALA A 1 90 ? -1.53 -11.617 6.945 1 98.06 90 ALA A N 1
ATOM 718 C CA . ALA A 1 90 ? -1.836 -12.234 5.652 1 98.06 90 ALA A CA 1
ATOM 719 C C . ALA A 1 90 ? -0.916 -11.695 4.559 1 98.06 90 ALA A C 1
ATOM 721 O O . ALA A 1 90 ? -0.368 -12.469 3.77 1 98.06 90 ALA A O 1
ATOM 722 N N . ALA A 1 91 ? -0.738 -10.422 4.566 1 98.19 91 ALA A N 1
ATOM 723 C CA . ALA A 1 91 ? 0.143 -9.805 3.58 1 98.19 91 ALA A CA 1
ATOM 724 C C . ALA A 1 91 ? 1.571 -10.328 3.719 1 98.19 91 ALA A C 1
ATOM 726 O O . ALA A 1 91 ? 2.252 -10.562 2.717 1 98.19 91 ALA A O 1
ATOM 727 N N . GLU A 1 92 ? 1.95 -10.492 4.91 1 97.94 92 GLU A N 1
ATOM 728 C CA . GLU A 1 92 ? 3.293 -11 5.176 1 97.94 92 GLU A CA 1
ATOM 729 C C . GLU A 1 92 ? 3.475 -12.406 4.602 1 97.94 92 GLU A C 1
ATOM 731 O O . GLU A 1 92 ? 4.473 -12.688 3.934 1 97.94 92 GLU A O 1
ATOM 736 N N . GLU A 1 93 ? 2.57 -13.172 4.879 1 98.25 93 GLU A N 1
ATOM 737 C CA . GLU A 1 93 ? 2.656 -14.539 4.383 1 98.25 93 GLU A CA 1
ATOM 738 C C . GLU A 1 93 ? 2.66 -14.578 2.857 1 98.25 93 GLU A C 1
ATOM 740 O O . GLU A 1 93 ? 3.453 -15.297 2.248 1 98.25 93 GLU A O 1
ATOM 745 N N . ILE A 1 94 ? 1.772 -13.805 2.24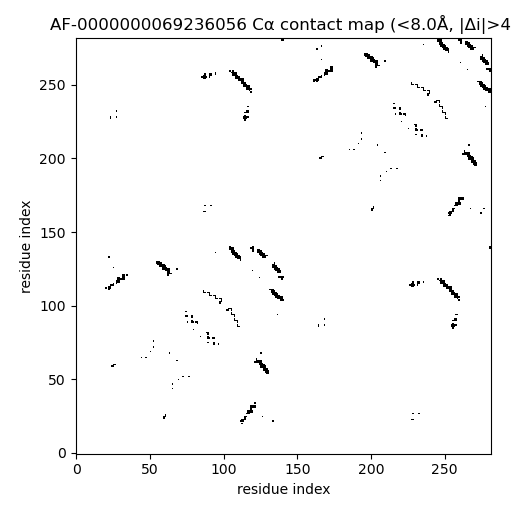2 1 98.19 94 ILE A N 1
ATOM 746 C CA . ILE A 1 94 ? 1.651 -13.781 0.789 1 98.19 94 ILE A CA 1
ATOM 747 C C . ILE A 1 94 ? 2.959 -13.297 0.17 1 98.19 94 ILE A C 1
ATOM 749 O O . ILE A 1 94 ? 3.477 -13.906 -0.767 1 98.19 94 ILE A O 1
ATOM 753 N N . LYS A 1 95 ? 3.428 -12.258 0.675 1 97.44 95 LYS A N 1
ATOM 754 C CA . LYS A 1 95 ? 4.676 -11.688 0.172 1 97.44 95 LYS A CA 1
ATOM 755 C C . LYS A 1 95 ? 5.82 -12.695 0.286 1 97.44 95 LYS A C 1
ATOM 757 O O . LYS A 1 95 ? 6.578 -12.891 -0.665 1 97.44 95 LYS A O 1
ATOM 762 N N . LYS A 1 96 ? 5.992 -13.32 1.398 1 97.88 96 LYS A N 1
ATOM 763 C CA . LYS A 1 96 ? 7.07 -14.273 1.636 1 97.88 96 LYS A CA 1
ATOM 764 C C . LYS A 1 96 ? 6.953 -15.484 0.71 1 97.88 96 LYS A C 1
ATOM 766 O O . LYS A 1 96 ? 7.957 -15.953 0.165 1 97.88 96 LYS A O 1
ATOM 771 N N . GLU A 1 97 ? 5.746 -15.93 0.562 1 98.31 97 GLU A N 1
ATOM 772 C CA . GLU A 1 97 ? 5.523 -17.078 -0.319 1 98.31 97 GLU A CA 1
ATOM 773 C C . GLU A 1 97 ? 5.879 -16.734 -1.764 1 98.31 97 GLU A C 1
ATOM 775 O O . GLU A 1 97 ? 6.48 -17.547 -2.467 1 98.31 97 GLU A O 1
ATOM 780 N N . PHE A 1 98 ? 5.578 -15.578 -2.164 1 97.94 98 PHE A N 1
ATOM 781 C CA . PHE A 1 98 ? 5.887 -15.18 -3.531 1 97.94 98 PHE A CA 1
ATOM 782 C C . PHE A 1 98 ? 7.383 -14.938 -3.699 1 97.94 98 PHE A C 1
ATOM 784 O O . PHE A 1 98 ? 7.953 -15.242 -4.75 1 97.94 98 PHE A O 1
ATOM 791 N N . ASP A 1 99 ? 7.906 -14.352 -2.713 1 97.19 99 ASP A N 1
ATOM 792 C CA . ASP A 1 99 ? 9.359 -14.211 -2.768 1 97.19 99 ASP A CA 1
ATOM 793 C C . ASP A 1 99 ? 10.031 -15.57 -2.924 1 97.19 99 ASP A C 1
ATOM 795 O O . ASP A 1 99 ? 11 -15.711 -3.682 1 97.19 99 ASP A O 1
ATOM 799 N N . LYS A 1 100 ? 9.539 -16.5 -2.264 1 97.81 100 LYS A N 1
ATOM 800 C CA . LYS A 1 100 ? 10.102 -17.859 -2.287 1 97.81 100 LYS A CA 1
ATOM 801 C C . LYS A 1 100 ? 9.875 -18.516 -3.643 1 97.81 100 LYS A C 1
ATOM 803 O O . LYS A 1 100 ? 10.781 -19.156 -4.188 1 97.81 100 LYS A O 1
ATOM 808 N N . ARG A 1 101 ? 8.781 -18.266 -4.254 1 97.12 101 ARG A N 1
ATOM 809 C CA . ARG A 1 101 ? 8.375 -19.016 -5.441 1 97.12 101 ARG A CA 1
ATOM 810 C C . ARG A 1 101 ? 8.789 -18.266 -6.715 1 97.12 101 ARG A C 1
ATOM 812 O O . ARG A 1 101 ? 9.086 -18.891 -7.73 1 97.12 101 ARG A O 1
ATOM 819 N N . HIS A 1 102 ? 8.758 -17 -6.613 1 96.19 102 HIS A N 1
ATOM 820 C CA . HIS A 1 102 ? 8.93 -16.234 -7.844 1 96.19 102 HIS A CA 1
ATOM 821 C C . HIS A 1 102 ? 10.086 -15.25 -7.719 1 96.19 102 HIS A C 1
ATOM 823 O O . HIS A 1 102 ? 10.195 -14.312 -8.516 1 96.19 102 HIS A O 1
ATOM 829 N N . GLY A 1 103 ? 10.906 -15.391 -6.746 1 95.56 103 GLY A N 1
ATOM 830 C CA . GLY A 1 103 ? 12.055 -14.516 -6.582 1 95.56 103 GLY A CA 1
ATOM 831 C C . GLY A 1 103 ? 11.758 -13.273 -5.766 1 95.56 103 GLY A C 1
ATOM 832 O O . GLY A 1 103 ? 10.594 -12.906 -5.602 1 95.56 103 GLY A O 1
ATOM 833 N N . PRO A 1 104 ? 12.656 -12.539 -5.305 1 93.75 104 PRO A N 1
ATOM 834 C CA . PRO A 1 104 ? 12.508 -11.461 -4.324 1 93.75 104 PRO A CA 1
ATOM 835 C C . PRO A 1 104 ? 11.891 -10.195 -4.926 1 93.75 104 PRO A C 1
ATOM 837 O O . PRO A 1 104 ? 11.766 -10.086 -6.148 1 93.75 104 PRO A O 1
ATOM 840 N N . HIS A 1 105 ? 11.453 -9.289 -4.047 1 93.94 105 HIS A N 1
ATOM 841 C CA . HIS A 1 105 ? 11.031 -7.914 -4.277 1 93.94 105 HIS A CA 1
ATOM 842 C C . HIS A 1 105 ? 9.523 -7.832 -4.512 1 93.94 105 HIS A C 1
ATOM 844 O O . HIS A 1 105 ? 9.055 -7 -5.289 1 93.94 105 HIS A O 1
ATOM 850 N N . TRP A 1 106 ? 8.883 -8.773 -3.939 1 96.62 106 TRP A N 1
ATOM 851 C CA . TRP A 1 106 ? 7.426 -8.648 -3.941 1 96.62 106 TRP A CA 1
ATOM 852 C C . TRP A 1 106 ? 6.949 -7.797 -2.77 1 96.62 106 TRP A C 1
ATOM 854 O O . TRP A 1 106 ? 7.625 -7.711 -1.74 1 96.62 106 TRP A O 1
ATOM 864 N N . HIS A 1 107 ? 5.848 -7.156 -2.922 1 95.56 107 HIS A N 1
ATOM 865 C CA . HIS A 1 107 ? 5.113 -6.391 -1.919 1 95.56 107 HIS A CA 1
ATOM 866 C C . HIS A 1 107 ? 3.629 -6.738 -1.938 1 95.56 107 HIS A C 1
ATOM 868 O O . HIS A 1 107 ? 3.076 -7.066 -2.99 1 95.56 107 HIS A O 1
ATOM 874 N N . CYS A 1 108 ? 3.039 -6.688 -0.8 1 97.88 108 CYS A N 1
ATOM 875 C CA . CYS A 1 108 ? 1.623 -7.031 -0.732 1 97.88 108 CYS A CA 1
ATOM 876 C C . CYS A 1 108 ? 0.865 -6.043 0.148 1 97.88 108 CYS A C 1
ATOM 878 O O . CYS A 1 108 ? 1.311 -5.719 1.251 1 97.88 108 CYS A O 1
ATOM 880 N N . ILE A 1 109 ? -0.188 -5.555 -0.359 1 97.38 109 ILE A N 1
ATOM 881 C CA . ILE A 1 109 ? -1.108 -4.688 0.367 1 97.38 109 ILE A CA 1
ATOM 882 C C . ILE A 1 109 ? -2.502 -5.309 0.384 1 97.38 109 ILE A C 1
ATOM 884 O O . ILE A 1 109 ? -3.008 -5.742 -0.653 1 97.38 109 ILE A O 1
ATOM 888 N N . ILE A 1 110 ? -3.037 -5.387 1.569 1 97.69 110 ILE A N 1
ATOM 889 C CA . ILE A 1 110 ? -4.387 -5.91 1.749 1 97.69 110 ILE A CA 1
ATOM 890 C C . ILE A 1 110 ? -5.234 -4.902 2.521 1 97.69 110 ILE A C 1
ATOM 892 O O . ILE A 1 110 ? -4.789 -4.352 3.531 1 97.69 110 ILE A O 1
ATOM 896 N N . GLY A 1 111 ? -6.484 -4.676 2.016 1 96.06 111 GLY A N 1
ATOM 897 C CA . GLY A 1 111 ? -7.293 -3.752 2.795 1 96.06 111 GLY A CA 1
ATOM 898 C C . GLY A 1 111 ? -8.703 -3.592 2.256 1 96.06 111 GLY A C 1
ATOM 899 O O . GLY A 1 111 ? -9.016 -4.074 1.165 1 96.06 111 GLY A O 1
ATOM 900 N N . ALA A 1 112 ? -9.5 -2.918 3.051 1 94.56 112 ALA A N 1
ATOM 901 C CA . ALA A 1 112 ? -10.883 -2.627 2.691 1 94.56 112 ALA A CA 1
ATOM 902 C C . ALA A 1 112 ? -11.008 -1.243 2.061 1 94.56 112 ALA A C 1
ATOM 904 O O . ALA A 1 112 ? -11.883 -1.012 1.224 1 94.56 112 ALA A O 1
ATOM 905 N N . SER A 1 113 ? -10.109 -0.284 2.539 1 93.5 113 SER A N 1
ATOM 906 C CA . SER A 1 113 ? -10.203 1.1 2.084 1 93.5 113 SER A CA 1
ATOM 907 C C . SER A 1 113 ? -8.828 1.768 2.059 1 93.5 113 SER A C 1
ATOM 909 O O . SER A 1 113 ? -8.242 2.027 3.109 1 93.5 113 SER A O 1
ATOM 911 N N . TYR A 1 114 ? -8.383 2.033 0.9 1 95.31 114 TYR A N 1
ATOM 912 C CA . TYR A 1 114 ? -7.105 2.711 0.733 1 95.31 114 TYR A CA 1
ATOM 913 C C . TYR A 1 114 ? -6.91 3.16 -0.709 1 95.31 114 TYR A C 1
ATOM 915 O O . TYR A 1 114 ? -7.578 2.662 -1.617 1 95.31 114 TYR A O 1
ATOM 923 N N . GLY A 1 115 ? -6.105 4.121 -0.896 1 95.19 115 GLY A N 1
ATOM 924 C CA . GLY A 1 115 ? -5.562 4.551 -2.176 1 95.19 115 GLY A CA 1
ATOM 925 C C . GLY A 1 115 ? -4.047 4.578 -2.201 1 95.19 115 GLY A C 1
ATOM 926 O O . GLY A 1 115 ? -3.406 4.75 -1.161 1 95.19 115 GLY A O 1
ATOM 927 N N . LEU A 1 116 ? -3.592 4.359 -3.398 1 95 116 LEU A N 1
ATOM 928 C CA . LEU A 1 116 ? -2.137 4.301 -3.467 1 95 116 LEU A CA 1
ATOM 929 C C . LEU A 1 116 ? -1.636 4.777 -4.828 1 95 116 LEU A C 1
ATOM 931 O O . LEU A 1 116 ? -2.393 4.789 -5.801 1 95 116 LEU A O 1
ATOM 935 N N . TYR A 1 117 ? -0.451 5.219 -4.789 1 94.62 117 TYR A N 1
ATOM 936 C CA . TYR A 1 117 ? 0.304 5.527 -5.996 1 94.62 117 TYR A CA 1
ATOM 937 C C . TYR A 1 117 ? 1.738 5.023 -5.887 1 94.62 117 TYR A C 1
ATOM 939 O O . TYR A 1 117 ? 2.541 5.578 -5.133 1 94.62 117 TYR A O 1
ATOM 947 N N . ILE A 1 118 ? 1.943 3.887 -6.613 1 93.44 118 ILE A N 1
ATOM 948 C CA . ILE A 1 118 ? 3.219 3.184 -6.527 1 93.44 118 ILE A CA 1
ATOM 949 C C . ILE A 1 118 ? 3.686 2.791 -7.926 1 93.44 118 ILE A C 1
ATOM 951 O O . ILE A 1 118 ? 2.898 2.795 -8.875 1 93.44 118 ILE A O 1
ATOM 955 N N . ASN A 1 119 ? 4.98 2.486 -8 1 90.5 119 ASN A N 1
ATOM 956 C CA . ASN A 1 119 ? 5.531 1.913 -9.227 1 90.5 119 ASN A CA 1
ATOM 957 C C . ASN A 1 119 ? 5.801 0.419 -9.07 1 90.5 119 ASN A C 1
ATOM 959 O O . ASN A 1 119 ? 6.027 -0.065 -7.961 1 90.5 119 ASN A O 1
ATOM 963 N N . TYR A 1 120 ? 5.605 -0.348 -10.125 1 90.94 120 TYR A N 1
ATOM 964 C CA . TYR A 1 120 ? 5.863 -1.783 -10.094 1 90.94 120 TYR A CA 1
ATOM 965 C C . TYR A 1 120 ? 6.445 -2.264 -11.422 1 90.94 120 TYR A C 1
ATOM 967 O O . TYR A 1 120 ? 6.387 -1.551 -12.422 1 90.94 120 TYR A O 1
ATOM 975 N N . ARG A 1 121 ? 7.098 -3.398 -11.414 1 92.62 121 ARG A N 1
ATOM 976 C CA . ARG A 1 121 ? 7.645 -4.035 -12.602 1 92.62 121 A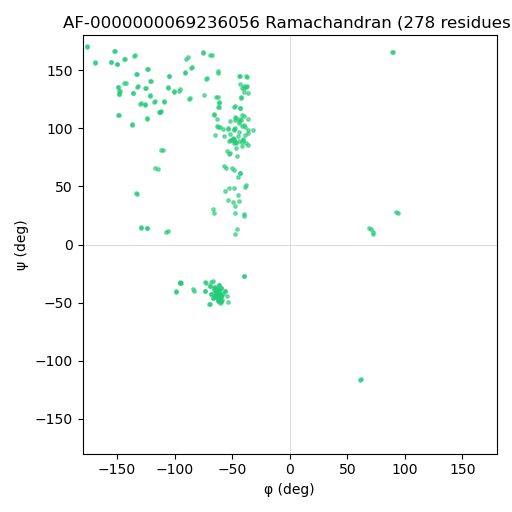RG A CA 1
ATOM 977 C C . ARG A 1 121 ? 6.535 -4.625 -13.469 1 92.62 121 ARG A C 1
ATOM 979 O O . ARG A 1 121 ? 5.582 -5.207 -12.953 1 92.62 121 ARG A O 1
ATOM 986 N N . PRO A 1 122 ? 6.711 -4.523 -14.75 1 92 122 PRO A N 1
ATOM 987 C CA . PRO A 1 122 ? 5.711 -5.125 -15.633 1 92 122 PRO A CA 1
ATOM 988 C C . PRO A 1 122 ? 5.605 -6.641 -15.461 1 92 122 PRO A C 1
ATOM 990 O O . PRO A 1 122 ? 6.598 -7.301 -15.148 1 92 122 PRO A O 1
ATOM 993 N N . LYS A 1 123 ? 4.469 -7.168 -15.633 1 93.25 123 LYS A N 1
ATOM 994 C CA . LYS A 1 123 ? 4.145 -8.594 -15.648 1 93.25 123 LYS A CA 1
ATOM 995 C C . LYS A 1 123 ? 4.258 -9.195 -14.25 1 93.25 123 LYS A C 1
ATOM 997 O O . LYS A 1 123 ? 4.363 -10.414 -14.094 1 93.25 123 LYS A O 1
ATOM 1002 N N . CYS A 1 124 ? 4.336 -8.336 -13.266 1 96 124 CYS A N 1
ATOM 1003 C CA . CYS A 1 124 ? 4.457 -8.797 -11.883 1 96 124 CYS A CA 1
ATOM 1004 C C . CYS A 1 124 ? 3.482 -8.055 -10.977 1 96 124 CYS A C 1
ATOM 1006 O O . CYS A 1 124 ? 3.859 -7.594 -9.898 1 96 124 CYS A O 1
ATOM 1008 N N . HIS A 1 125 ? 2.291 -7.934 -11.523 1 95.75 125 HIS A N 1
ATOM 1009 C CA . HIS A 1 125 ? 1.307 -7.18 -10.758 1 95.75 125 HIS A CA 1
ATOM 1010 C C . HIS A 1 125 ? -0.083 -7.793 -10.891 1 95.75 125 HIS A C 1
ATOM 1012 O O . HIS A 1 125 ? -0.468 -8.242 -11.977 1 95.75 125 HIS A O 1
ATOM 1018 N N . ILE A 1 126 ? -0.778 -7.816 -9.75 1 97.19 126 ILE A N 1
ATOM 1019 C CA . ILE A 1 126 ? -2.195 -8.164 -9.781 1 97.19 126 ILE A CA 1
ATOM 1020 C C . ILE A 1 126 ? -2.93 -7.438 -8.656 1 97.19 126 ILE A C 1
ATOM 1022 O O . ILE A 1 126 ? -2.402 -7.305 -7.551 1 97.19 126 ILE A O 1
ATOM 1026 N N . PHE A 1 127 ? -4.043 -6.914 -9.031 1 97.19 127 PHE A N 1
ATOM 1027 C CA . PHE A 1 127 ? -4.941 -6.258 -8.094 1 97.19 127 PHE A CA 1
ATOM 1028 C C . PHE A 1 127 ? -6.344 -6.852 -8.18 1 97.19 127 PHE A C 1
ATOM 1030 O O . PHE A 1 127 ? -6.988 -6.785 -9.227 1 97.19 127 PHE A O 1
ATOM 1037 N N . PHE A 1 128 ? -6.828 -7.391 -7.043 1 96.06 128 PHE A N 1
ATOM 1038 C CA . PHE A 1 128 ? -8.141 -8.023 -7.078 1 96.06 128 PHE A CA 1
ATOM 1039 C C . PHE A 1 128 ? -8.805 -7.965 -5.711 1 96.06 128 PHE A C 1
ATOM 1041 O O . PHE A 1 128 ? -8.164 -7.629 -4.715 1 96.06 128 PHE A O 1
ATOM 1048 N N . TYR A 1 129 ? -10.109 -8.273 -5.77 1 93.81 129 TYR A N 1
ATOM 1049 C CA . TYR A 1 129 ? -10.883 -8.445 -4.543 1 93.81 129 TYR A CA 1
ATOM 1050 C C . TYR A 1 129 ? -11.172 -9.922 -4.285 1 93.81 129 TYR A C 1
ATOM 1052 O O . TYR A 1 129 ? -11.484 -10.672 -5.215 1 93.81 129 TYR A O 1
ATOM 1060 N N . MET A 1 130 ? -10.977 -10.305 -3.061 1 94.5 130 MET A N 1
ATOM 1061 C CA . MET A 1 130 ? -11.438 -11.594 -2.561 1 94.5 130 MET A CA 1
ATOM 1062 C C . MET A 1 130 ? -12.336 -11.414 -1.342 1 94.5 130 MET A C 1
ATOM 1064 O O . MET A 1 130 ? -11.875 -10.977 -0.285 1 94.5 130 MET A O 1
ATOM 1068 N N . SER A 1 131 ? -13.531 -11.68 -1.622 1 87.88 131 SER A N 1
ATOM 1069 C CA . SER A 1 131 ? -14.57 -11.336 -0.662 1 87.88 131 SER A CA 1
ATOM 1070 C C . SER A 1 131 ? -14.609 -9.828 -0.406 1 87.88 131 SER A C 1
ATOM 1072 O O . SER A 1 131 ? -14.891 -9.047 -1.316 1 87.88 131 SER A O 1
ATOM 1074 N N . LEU A 1 132 ? -14.352 -9.406 0.76 1 86.69 132 LEU A N 1
ATOM 1075 C CA . LEU A 1 132 ? -14.516 -8 1.102 1 86.69 132 LEU A CA 1
ATOM 1076 C C . LEU A 1 132 ? -13.164 -7.305 1.225 1 86.69 132 LEU A C 1
ATOM 1078 O O . LEU A 1 132 ? -13.102 -6.117 1.558 1 86.69 132 LEU A O 1
ATOM 1082 N N . ARG A 1 133 ? -12.172 -8.023 0.78 1 94.06 133 ARG A N 1
ATOM 1083 C CA . ARG A 1 133 ? -10.836 -7.445 0.897 1 94.06 133 ARG A CA 1
ATOM 1084 C C . ARG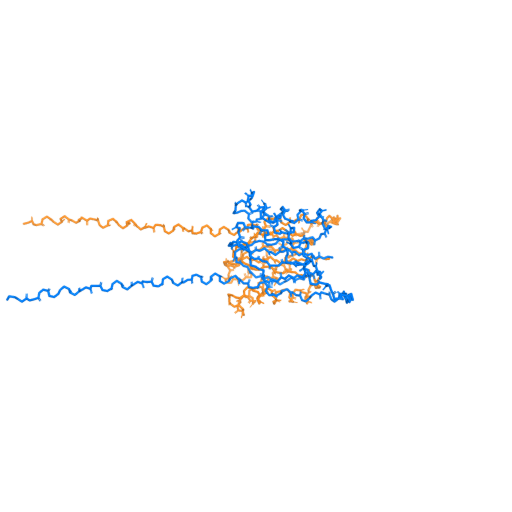 A 1 133 ? -10.172 -7.32 -0.469 1 94.06 133 ARG A C 1
ATOM 1086 O O . ARG A 1 133 ? -10.297 -8.219 -1.308 1 94.06 133 ARG A O 1
ATOM 1093 N N . SER A 1 134 ? -9.484 -6.207 -0.616 1 95.88 134 SER A N 1
ATOM 1094 C CA . SER A 1 134 ? -8.641 -6.062 -1.799 1 95.88 134 SER A CA 1
ATOM 1095 C C . SER A 1 134 ? -7.227 -6.57 -1.536 1 95.88 134 SER A C 1
ATOM 1097 O O . SER A 1 134 ? -6.719 -6.461 -0.417 1 95.88 134 SER A O 1
ATOM 1099 N N . VAL A 1 135 ? -6.598 -7.094 -2.584 1 97.62 135 VAL A N 1
ATOM 1100 C CA . VAL A 1 135 ? -5.219 -7.566 -2.527 1 97.62 135 VAL A CA 1
ATOM 1101 C C . VAL A 1 135 ? -4.422 -6.98 -3.689 1 97.62 135 VAL A C 1
ATOM 1103 O O . VAL A 1 135 ? -4.793 -7.152 -4.855 1 97.62 135 VAL A O 1
ATOM 1106 N N . LEU A 1 136 ? -3.395 -6.27 -3.336 1 97.56 136 LEU A N 1
ATOM 1107 C CA . LEU A 1 136 ? -2.432 -5.812 -4.332 1 97.56 136 LEU A CA 1
ATOM 1108 C C . LEU A 1 136 ? -1.086 -6.504 -4.145 1 97.56 136 LEU A C 1
ATOM 1110 O O . LEU A 1 136 ? -0.458 -6.375 -3.09 1 97.56 136 LEU A O 1
ATOM 1114 N N . LEU A 1 137 ? -0.722 -7.266 -5.09 1 97.81 137 LEU A N 1
ATOM 1115 C CA . LEU A 1 137 ? 0.549 -7.984 -5.133 1 97.81 137 LEU A CA 1
ATOM 1116 C C . LEU A 1 137 ? 1.387 -7.539 -6.324 1 97.81 137 LEU A C 1
ATOM 1118 O O . LEU A 1 137 ? 0.896 -7.508 -7.457 1 97.81 137 LEU A O 1
ATOM 1122 N N . PHE A 1 138 ? 2.641 -7.059 -5.973 1 96.56 138 PHE A N 1
ATOM 1123 C CA . PHE A 1 138 ? 3.439 -6.508 -7.062 1 96.56 138 PHE A CA 1
ATOM 1124 C C . PHE A 1 138 ? 4.926 -6.574 -6.727 1 96.56 138 PHE A C 1
ATOM 1126 O O . PHE A 1 138 ? 5.301 -6.727 -5.562 1 96.56 138 PHE A O 1
ATOM 1133 N N . LYS A 1 139 ? 5.695 -6.555 -7.797 1 95 139 LYS A N 1
ATOM 1134 C CA . LYS A 1 139 ? 7.141 -6.422 -7.633 1 95 139 LYS A CA 1
ATOM 1135 C C . LYS A 1 139 ? 7.594 -4.988 -7.895 1 95 139 LYS A C 1
ATOM 1137 O O . LYS A 1 139 ? 7.09 -4.332 -8.805 1 95 139 LYS A O 1
ATOM 1142 N N . TYR A 1 140 ? 8.352 -4.574 -6.996 1 88.44 140 TYR A N 1
ATOM 1143 C CA . TYR A 1 140 ? 9.086 -3.35 -7.281 1 88.44 140 TYR A CA 1
ATOM 1144 C C . TYR A 1 140 ? 10.562 -3.504 -6.926 1 88.44 140 TYR A C 1
ATOM 1146 O O . TYR A 1 140 ? 10.898 -4.039 -5.867 1 88.44 140 TYR A O 1
ATOM 1154 N N . GLY A 1 141 ? 11.547 -3.084 -7.715 1 75 141 GLY A N 1
ATOM 1155 C CA . GLY A 1 141 ? 12.992 -3.172 -7.574 1 75 141 GLY A CA 1
ATOM 1156 C C . GLY A 1 141 ? 13.656 -3.893 -8.727 1 75 141 GLY A C 1
ATOM 1157 O O . GLY A 1 141 ? 12.992 -4.559 -9.523 1 75 141 GLY A O 1
ATOM 1158 N N . MET B 1 1 ? -55.75 13.555 44.969 1 24.38 1 MET B N 1
ATOM 1159 C CA . MET B 1 1 ? -54.344 13.828 45.25 1 24.38 1 MET B CA 1
ATOM 1160 C C . MET B 1 1 ? -53.438 12.781 44.625 1 24.38 1 MET B C 1
ATOM 1162 O O . MET B 1 1 ? -53.375 11.641 45.094 1 24.38 1 MET B O 1
ATOM 1166 N N . ALA B 1 2 ? -53.5 12.805 43.25 1 25.14 2 ALA B N 1
ATOM 1167 C CA . ALA B 1 2 ? -53.156 12.031 42.031 1 25.14 2 ALA B CA 1
ATOM 1168 C C . ALA B 1 2 ? -51.656 11.891 41.906 1 25.14 2 ALA B C 1
ATOM 1170 O O . ALA B 1 2 ? -50.906 12.883 41.938 1 25.14 2 ALA B O 1
ATOM 1171 N N . ASN B 1 3 ? -51.188 10.695 42.469 1 25.14 3 ASN B N 1
ATOM 1172 C CA . ASN B 1 3 ? -49.844 10.141 42.594 1 25.14 3 ASN B CA 1
ATOM 1173 C C . ASN B 1 3 ? -49.156 10.125 41.25 1 25.14 3 ASN B C 1
ATOM 1175 O O . ASN B 1 3 ? -49.625 9.5 40.281 1 25.14 3 ASN B O 1
ATOM 1179 N N . LYS B 1 4 ? -48.375 11.18 41 1 26.72 4 LYS B N 1
ATOM 1180 C CA . LYS B 1 4 ? -47.438 11.633 40 1 26.72 4 LYS B CA 1
ATOM 1181 C C . LYS B 1 4 ? -46.344 10.602 39.75 1 26.72 4 LYS B C 1
ATOM 1183 O O . LYS B 1 4 ? -45.344 10.586 40.438 1 26.72 4 LYS B O 1
ATOM 1188 N N . LYS B 1 5 ? -46.844 9.242 39.781 1 25.28 5 LYS B N 1
ATOM 1189 C CA . LYS B 1 5 ? -45.719 8.328 39.594 1 25.28 5 LYS B CA 1
ATOM 1190 C C . LYS B 1 5 ? -44.906 8.695 38.344 1 25.28 5 LYS B C 1
ATOM 1192 O O . LYS B 1 5 ? -45.438 8.727 37.25 1 25.28 5 LYS B O 1
ATOM 1197 N N . LYS B 1 6 ? -43.938 9.547 38.562 1 23.67 6 LYS B N 1
ATOM 1198 C CA . LYS B 1 6 ? -42.875 10.07 37.719 1 23.67 6 LYS B CA 1
ATOM 1199 C C . LYS B 1 6 ? -42.031 8.945 37.125 1 23.67 6 LYS B C 1
ATOM 1201 O O . LYS B 1 6 ? -41.25 8.312 37.875 1 23.67 6 LYS B O 1
ATOM 1206 N N . ASN B 1 7 ? -42.688 7.879 36.594 1 23.06 7 ASN B N 1
ATOM 1207 C CA . ASN B 1 7 ? -41.844 6.812 36.062 1 23.06 7 ASN B CA 1
ATOM 1208 C C . ASN B 1 7 ? -40.75 7.367 35.156 1 23.06 7 ASN B C 1
ATOM 1210 O O . ASN B 1 7 ? -41.031 8.109 34.219 1 23.06 7 ASN B O 1
ATOM 1214 N N . LYS B 1 8 ? -39.562 7.48 35.75 1 23.19 8 LYS B N 1
ATOM 1215 C CA . LYS B 1 8 ? -38.219 7.852 35.312 1 23.19 8 LYS B CA 1
ATOM 1216 C C . LYS B 1 8 ? -37.844 7.121 34.031 1 23.19 8 LYS B C 1
ATOM 1218 O O . LYS B 1 8 ? -38.062 5.914 33.906 1 23.19 8 LYS B O 1
ATOM 1223 N N . LYS B 1 9 ? -37.812 7.824 32.844 1 21.42 9 LYS B N 1
ATOM 1224 C CA . LYS B 1 9 ? -37.344 7.715 31.469 1 21.42 9 LYS B CA 1
ATOM 1225 C C . LYS B 1 9 ? -35.906 7.172 31.422 1 21.42 9 LYS B C 1
ATOM 1227 O O . LYS B 1 9 ? -34.969 7.852 31.828 1 21.42 9 LYS B O 1
ATOM 1232 N N . ASN B 1 10 ? -35.656 5.977 31.984 1 21.98 10 ASN B N 1
ATOM 1233 C CA . ASN B 1 10 ? -34.281 5.484 31.906 1 21.98 10 ASN B CA 1
ATOM 1234 C C . ASN B 1 10 ? -33.75 5.527 30.469 1 21.98 10 ASN B C 1
ATOM 1236 O O . ASN B 1 10 ? -34.312 4.895 29.578 1 21.98 10 ASN B O 1
ATOM 1240 N N . LYS B 1 11 ? -33.156 6.559 30.031 1 20.77 11 LYS B N 1
ATOM 1241 C CA . LYS B 1 11 ? -32.375 6.91 28.844 1 20.77 11 LYS B CA 1
ATOM 1242 C C . LYS B 1 11 ? -31.297 5.883 28.562 1 20.77 11 LYS B C 1
ATOM 1244 O O . LYS B 1 11 ? -30.234 5.918 29.188 1 20.77 11 LYS B O 1
ATOM 1249 N N . LYS B 1 12 ? -31.469 4.598 28.766 1 22.27 12 LYS B N 1
ATOM 1250 C CA . LYS B 1 12 ? -30.234 3.857 28.5 1 22.27 12 LYS B CA 1
ATOM 1251 C C . LYS B 1 12 ? -29.703 4.156 27.109 1 22.27 12 LYS B C 1
ATOM 1253 O O . LYS B 1 12 ? -30.375 3.867 26.109 1 22.27 12 LYS B O 1
ATOM 1258 N N . ASN B 1 13 ? -29.016 5.293 26.984 1 22 13 ASN B N 1
ATOM 1259 C CA . ASN B 1 13 ? -28.281 5.691 25.781 1 22 13 ASN B CA 1
ATOM 1260 C C . ASN B 1 13 ? -27.375 4.578 25.281 1 22 13 ASN B C 1
ATOM 1262 O O . ASN B 1 13 ? -26.578 4.027 26.047 1 22 13 ASN B O 1
ATOM 1266 N N . LYS B 1 14 ? -27.875 3.732 24.391 1 20.67 14 LYS B N 1
ATOM 1267 C CA . LYS B 1 14 ? -27.094 2.748 23.656 1 20.67 14 LYS B CA 1
ATOM 1268 C C . LYS B 1 14 ? -25.75 3.332 23.219 1 20.67 14 LYS B C 1
ATOM 1270 O O . LYS B 1 14 ? -25.703 4.324 22.5 1 20.67 14 LYS B O 1
ATOM 1275 N N . LYS B 1 15 ? -24.75 3.184 24.016 1 24.19 15 LYS B N 1
ATOM 1276 C CA . LYS B 1 15 ? -23.344 3.443 23.703 1 24.19 15 LYS B CA 1
ATOM 1277 C C . LYS B 1 15 ? -22.984 2.877 22.344 1 24.19 15 LYS B C 1
ATOM 1279 O O . LYS B 1 15 ? -23.219 1.7 22.062 1 24.19 15 LYS B O 1
ATOM 1284 N N . LYS B 1 16 ? -23.016 3.715 21.312 1 24.33 16 LYS B N 1
ATOM 1285 C CA . LYS B 1 16 ? -22.422 3.471 20 1 24.33 16 LYS B CA 1
ATOM 1286 C C . LYS B 1 16 ? -21.047 2.818 20.125 1 24.33 16 LYS B C 1
ATOM 1288 O O . LYS B 1 16 ? -20.188 3.322 20.859 1 24.33 16 LYS B O 1
ATOM 1293 N N . ASN B 1 17 ? -20.969 1.483 20.188 1 22.98 17 ASN B N 1
ATOM 1294 C CA . ASN B 1 17 ? -19.719 0.752 20.078 1 22.98 17 ASN B CA 1
ATOM 1295 C C . ASN B 1 17 ? -18.781 1.374 19.047 1 22.98 17 ASN B C 1
ATOM 1297 O O . ASN B 1 17 ? -19.188 1.576 17.891 1 22.98 17 ASN B O 1
ATOM 1301 N N . PRO B 1 18 ? -17.969 2.363 19.516 1 23.81 18 PRO B N 1
ATOM 1302 C CA . PRO B 1 18 ? -17.016 2.893 18.547 1 23.81 18 PRO B CA 1
ATOM 1303 C C . PRO B 1 18 ? -16.422 1.804 17.656 1 23.81 18 PRO B C 1
ATOM 1305 O O . PRO B 1 18 ? -16.25 0.664 18.094 1 23.81 18 PRO B O 1
ATOM 1308 N N . ILE B 1 19 ? -16.891 1.688 16.484 1 28.48 19 ILE B N 1
ATOM 1309 C CA . ILE B 1 19 ? -16.312 0.896 15.406 1 28.48 19 ILE B CA 1
ATOM 1310 C C . ILE B 1 19 ? -14.789 0.869 15.539 1 28.48 19 ILE B C 1
ATOM 1312 O O . ILE B 1 19 ? -14.156 1.908 15.742 1 28.48 19 ILE B O 1
ATOM 1316 N N . SER B 1 20 ? -14.266 -0.176 16.094 1 27.12 20 SER B N 1
ATOM 1317 C CA . SER B 1 20 ? -12.852 -0.502 16.172 1 27.12 20 SER B CA 1
ATOM 1318 C C . SER B 1 20 ? -12.117 -0.118 14.898 1 27.12 20 SER B C 1
ATOM 1320 O O . SER B 1 20 ? -12.281 -0.769 13.859 1 27.12 20 SER B O 1
ATOM 1322 N N . ASN B 1 21 ? -12.227 1.039 14.422 1 32.09 21 ASN B N 1
ATOM 1323 C CA . ASN B 1 21 ? -11.422 1.509 13.297 1 32.09 21 ASN B CA 1
ATOM 1324 C C . ASN B 1 21 ? -9.938 1.183 13.5 1 32.09 21 ASN B C 1
ATOM 1326 O O . ASN B 1 21 ? -9.188 2.002 14.031 1 32.09 21 ASN B O 1
ATOM 1330 N N . THR B 1 22 ? -9.672 0.089 14.133 1 30.88 22 THR B N 1
ATOM 1331 C CA . THR B 1 22 ? -8.266 -0.141 14.461 1 30.88 22 THR B CA 1
ATOM 1332 C C . THR B 1 22 ? -7.383 0.082 13.234 1 30.88 22 THR B C 1
ATOM 1334 O O . THR B 1 22 ? -7.59 -0.541 12.188 1 30.88 22 THR B O 1
ATOM 1337 N N . PRO B 1 23 ? -6.953 1.205 13.047 1 35.31 23 PRO B N 1
ATOM 1338 C CA . PRO B 1 23 ? -5.953 1.452 12.008 1 35.31 23 PRO B CA 1
ATOM 1339 C C . PRO B 1 23 ? -4.871 0.375 11.961 1 35.31 23 PRO B C 1
ATOM 1341 O O . PRO B 1 23 ? -4.398 -0.078 13.008 1 35.31 23 PRO B O 1
ATOM 1344 N N . PRO B 1 24 ? -4.926 -0.541 11.039 1 35.28 24 PRO B N 1
ATOM 1345 C CA . PRO B 1 24 ? -3.834 -1.516 11.062 1 35.28 24 PRO B CA 1
ATOM 1346 C C . PRO B 1 24 ? -2.463 -0.86 11.203 1 35.28 24 PRO B C 1
ATOM 1348 O O . PRO B 1 24 ? -2.256 0.257 10.727 1 35.28 24 PRO B O 1
ATOM 1351 N N . SER B 1 25 ? -1.843 -0.998 12.312 1 37.56 25 SER B N 1
ATOM 1352 C CA . SER B 1 25 ? -0.484 -0.548 12.594 1 37.56 25 SER B CA 1
ATOM 1353 C C . SER B 1 25 ? 0.463 -0.892 11.453 1 37.56 25 SER B C 1
ATOM 1355 O O . SER B 1 25 ? 0.444 -2.014 10.938 1 37.56 25 SER B O 1
ATOM 1357 N N . PRO B 1 26 ? 0.776 0.152 10.703 1 39.28 26 PRO B N 1
ATOM 1358 C CA . PRO B 1 26 ? 1.843 -0.087 9.727 1 39.28 26 PRO B CA 1
ATOM 1359 C C . PRO B 1 26 ? 2.971 -0.951 10.289 1 39.28 26 PRO B C 1
ATOM 1361 O O . PRO B 1 26 ? 4.051 -1.019 9.703 1 39.28 26 PRO B O 1
ATOM 1364 N N . GLN B 1 27 ? 2.807 -1.779 11.266 1 35.66 27 GLN B N 1
ATOM 1365 C CA . GLN B 1 27 ? 4.035 -2.396 11.75 1 35.66 27 GLN B CA 1
ATOM 1366 C C . GLN B 1 27 ? 4.809 -3.057 10.609 1 35.66 27 GLN B C 1
ATOM 1368 O O . GLN B 1 27 ? 6.023 -3.225 10.695 1 35.66 27 GLN B O 1
ATOM 1373 N N . SER B 1 28 ? 4.23 -3.795 9.859 1 38.56 28 SER B N 1
ATOM 1374 C CA . SER B 1 28 ? 5.125 -4.82 9.328 1 38.56 28 SER B CA 1
ATOM 1375 C C . SER B 1 28 ? 6.195 -4.207 8.43 1 38.56 28 SER B C 1
ATOM 1377 O O . SER B 1 28 ? 6.02 -4.129 7.211 1 38.56 28 SER B O 1
ATOM 1379 N N . MET B 1 29 ? 6.688 -2.961 8.609 1 42.94 29 MET B N 1
ATOM 1380 C CA . MET B 1 29 ? 7.738 -2.486 7.707 1 42.94 29 MET B CA 1
ATOM 1381 C C . MET B 1 29 ? 8.906 -3.467 7.668 1 42.94 29 MET B C 1
ATOM 1383 O O . MET B 1 29 ? 9.359 -3.936 8.711 1 42.94 29 MET B O 1
ATOM 1387 N N . VAL B 1 30 ? 8.93 -4.262 6.621 1 45.28 30 VAL B N 1
ATOM 1388 C CA . VAL B 1 30 ? 10.109 -5.105 6.516 1 45.28 30 VAL B CA 1
ATOM 1389 C C . VAL B 1 30 ? 11.352 -4.305 6.918 1 45.28 30 VAL B C 1
ATOM 1391 O O . VAL B 1 30 ? 11.391 -3.084 6.746 1 45.28 30 VAL B O 1
ATOM 1394 N N . LYS B 1 31 ? 12.227 -5 7.738 1 42.69 31 LYS B N 1
ATOM 1395 C CA . LYS B 1 31 ? 13.516 -4.5 8.203 1 42.69 31 LYS B CA 1
ATOM 1396 C C . LYS B 1 31 ? 14.273 -3.797 7.078 1 42.69 31 LYS B C 1
ATOM 1398 O O . LYS B 1 31 ? 14.32 -4.289 5.949 1 42.69 31 LYS B O 1
ATOM 1403 N N . PRO B 1 32 ? 14.695 -2.533 7.324 1 44.25 32 PRO B N 1
ATOM 1404 C CA . PRO B 1 32 ? 15.609 -1.832 6.418 1 44.25 32 PRO B CA 1
ATOM 1405 C C . PRO B 1 32 ? 16.703 -2.742 5.859 1 44.25 32 PRO B C 1
ATOM 1407 O O . PRO B 1 32 ? 17.172 -3.648 6.551 1 44.25 32 PRO B O 1
ATOM 1410 N N . THR B 1 33 ? 16.688 -3.023 4.73 1 38.5 33 THR B N 1
ATOM 1411 C CA . THR B 1 33 ? 17.906 -3.648 4.25 1 38.5 33 THR B CA 1
ATOM 1412 C C . THR B 1 33 ? 19.141 -2.922 4.797 1 38.5 33 THR B C 1
ATOM 1414 O O . THR B 1 33 ? 19.141 -1.694 4.914 1 38.5 33 THR B O 1
ATOM 1417 N N . SER B 1 34 ? 20.016 -3.641 5.637 1 33.09 34 SER B N 1
ATOM 1418 C CA . SER B 1 34 ? 21.188 -3.27 6.41 1 33.09 34 SER B CA 1
ATOM 1419 C C . SER B 1 34 ? 22.125 -2.381 5.598 1 33.09 34 SER B C 1
ATOM 1421 O O . SER B 1 34 ? 23.125 -2.855 5.055 1 33.09 34 SER B O 1
ATOM 1423 N N . ASP B 1 35 ? 22.031 -1.462 4.855 1 31.77 35 ASP B N 1
ATOM 1424 C CA . ASP B 1 35 ? 23.312 -0.766 4.727 1 31.77 35 ASP B CA 1
ATOM 1425 C C . ASP B 1 35 ? 23.75 -0.166 6.062 1 31.77 35 ASP B C 1
ATOM 1427 O O . ASP B 1 35 ? 22.969 0.531 6.719 1 31.77 35 ASP B O 1
ATOM 1431 N N . SER B 1 36 ? 24.766 -0.666 6.785 1 29.64 36 SER B N 1
ATOM 1432 C CA . SER B 1 36 ? 25.469 -0.367 8.031 1 29.64 36 SER B CA 1
ATOM 1433 C C . SER B 1 36 ? 25.828 1.113 8.117 1 29.64 36 SER B C 1
ATOM 1435 O O . SER B 1 36 ? 26.984 1.466 8.367 1 29.64 36 SER B O 1
ATOM 1437 N N . GLN B 1 37 ? 25.5 2.09 7.414 1 27.83 37 GLN B N 1
ATOM 1438 C CA . GLN B 1 37 ? 26.297 3.256 7.754 1 27.83 37 GLN B CA 1
ATOM 1439 C C . GLN B 1 37 ? 26 3.742 9.172 1 27.83 37 GLN B C 1
ATOM 1441 O O . GLN B 1 37 ? 24.844 3.799 9.578 1 27.83 37 GLN B O 1
ATOM 1446 N N . GLN B 1 38 ? 26.938 3.602 10.086 1 28.11 38 GLN B N 1
ATOM 1447 C CA . GLN B 1 38 ? 27.109 4.074 11.453 1 28.11 38 GLN B CA 1
ATOM 1448 C C . GLN B 1 38 ? 26.703 5.539 11.586 1 28.11 38 GLN B C 1
ATOM 1450 O O . GLN B 1 38 ? 27.391 6.426 11.078 1 28.11 38 GLN B O 1
ATOM 1455 N N . SER B 1 39 ? 25.516 5.98 11.359 1 30.3 39 SER B N 1
ATOM 1456 C CA . SER B 1 39 ? 25.297 7.418 11.5 1 30.3 39 SER B CA 1
ATOM 1457 C C . SER B 1 39 ? 25.578 7.887 12.922 1 30.3 39 SER B C 1
ATOM 1459 O O . SER B 1 39 ? 25.312 7.164 13.883 1 30.3 39 SER B O 1
ATOM 1461 N N . SER B 1 40 ? 26.5 8.844 13.133 1 33.34 40 SER B N 1
ATOM 1462 C CA . SER B 1 40 ? 26.922 9.617 14.305 1 33.34 40 SER B CA 1
ATOM 1463 C C . SER B 1 40 ? 25.719 10.102 15.102 1 33.34 40 SER B C 1
ATOM 1465 O O . SER B 1 40 ? 24.625 10.266 14.547 1 33.34 40 SER B O 1
ATOM 1467 N N . PRO B 1 41 ? 25.828 10.156 16.43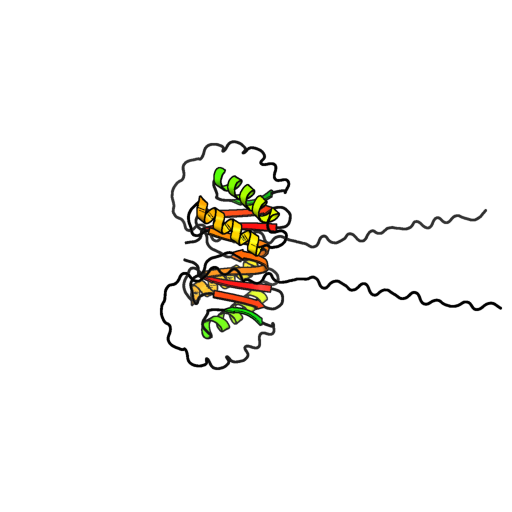8 1 35.38 41 PRO B N 1
ATOM 1468 C CA . PRO B 1 41 ? 24.797 10.547 17.422 1 35.38 41 PRO B CA 1
ATOM 1469 C C . PRO B 1 41 ? 24.156 11.891 17.094 1 35.38 41 PRO B C 1
ATOM 1471 O O . PRO B 1 41 ? 24.859 12.898 16.984 1 35.38 41 PRO B O 1
ATOM 1474 N N . LEU B 1 42 ? 23.234 12.008 16.188 1 37.62 42 LEU B N 1
ATOM 1475 C CA . LEU B 1 42 ? 22.594 13.266 15.82 1 37.62 42 LEU B CA 1
ATOM 1476 C C . LEU B 1 42 ? 22.141 14.031 17.062 1 37.62 42 LEU B C 1
ATOM 1478 O O . LEU B 1 42 ? 21.719 13.438 18.047 1 37.62 42 LEU B O 1
ATOM 1482 N N . SER B 1 43 ? 22.672 15.25 17.312 1 39.25 43 SER B N 1
ATOM 1483 C CA . SER B 1 43 ? 22.312 16.266 18.297 1 39.25 43 SER B CA 1
ATOM 1484 C C . SER B 1 43 ? 20.797 16.328 18.484 1 39.25 43 SER B C 1
ATOM 1486 O O . SER B 1 43 ? 20.031 15.961 17.594 1 39.25 43 SER B O 1
ATOM 1488 N N . PRO B 1 44 ? 20.359 16.594 19.75 1 41.06 44 PRO B N 1
ATOM 1489 C CA . PRO B 1 44 ? 18.938 16.688 20.062 1 41.06 44 PRO B CA 1
ATOM 1490 C C . PRO B 1 44 ? 18.188 17.594 19.094 1 41.06 44 PRO B C 1
ATOM 1492 O O . PRO B 1 44 ? 18.641 18.703 18.797 1 41.06 44 PRO B O 1
ATOM 1495 N N . ARG B 1 45 ? 17.625 17.109 18.016 1 42.22 45 ARG B N 1
ATOM 1496 C CA . ARG B 1 45 ? 16.875 17.906 17.031 1 42.22 45 ARG B CA 1
ATOM 1497 C C . ARG B 1 45 ? 15.969 18.906 17.734 1 42.22 45 ARG B C 1
ATOM 1499 O O . ARG B 1 45 ? 15.242 18.562 18.656 1 42.22 45 ARG B O 1
ATOM 1506 N N . PRO B 1 46 ? 16.25 20.219 17.75 1 44.41 46 PRO B N 1
ATOM 1507 C CA . PRO B 1 46 ? 15.336 21.188 18.344 1 44.41 46 PRO B CA 1
ATOM 1508 C C . PRO B 1 46 ? 13.867 20.875 18.094 1 44.41 46 PRO B C 1
ATOM 1510 O O . PRO B 1 46 ? 13.539 20.219 17.094 1 44.41 46 PRO B O 1
ATOM 1513 N N . PRO B 1 47 ? 13.023 20.984 19.125 1 44.19 47 PRO B N 1
ATOM 1514 C CA . PRO B 1 47 ? 11.594 20.781 18.875 1 44.19 47 PRO B CA 1
ATOM 1515 C C . PRO B 1 47 ? 11.102 21.547 17.656 1 44.19 47 PRO B C 1
ATOM 1517 O O . PRO B 1 47 ? 11.5 22.703 17.422 1 44.19 47 PRO B O 1
ATOM 1520 N N . LEU B 1 48 ? 10.93 21.047 16.578 1 47.03 48 LEU B N 1
ATOM 1521 C CA . LEU B 1 48 ? 10.398 21.672 15.367 1 47.03 48 LEU B CA 1
ATOM 1522 C C . LEU B 1 48 ? 9.242 22.609 15.711 1 47.03 48 LEU B C 1
ATOM 1524 O O . LEU B 1 48 ? 8.547 22.406 16.703 1 47.03 48 LEU B O 1
ATOM 1528 N N . PRO B 1 49 ? 9.227 23.828 15.219 1 45.53 49 PRO B N 1
ATOM 1529 C CA . PRO B 1 49 ? 8.078 24.703 15.461 1 45.53 49 PRO B CA 1
ATOM 1530 C C . PRO B 1 49 ? 6.742 23.969 15.344 1 45.53 49 PRO B C 1
ATOM 1532 O O . PRO B 1 49 ? 6.637 22.984 14.609 1 45.53 49 PRO B O 1
ATOM 1535 N N . PRO B 1 50 ? 5.852 24.172 16.234 1 43.03 50 PRO B N 1
ATOM 1536 C CA . PRO B 1 50 ? 4.523 23.547 16.141 1 43.03 50 PRO B CA 1
ATOM 1537 C C . PRO B 1 50 ? 3.883 23.75 14.766 1 43.03 50 PRO B C 1
ATOM 1539 O O . PRO B 1 50 ? 3.682 24.875 14.328 1 43.03 50 PRO B O 1
ATOM 1542 N N . VAL B 1 51 ? 4.387 23.219 13.695 1 46.56 51 VAL B N 1
ATOM 1543 C CA . VAL B 1 51 ? 3.551 23.266 12.5 1 46.56 51 VAL B CA 1
ATOM 1544 C C . VAL B 1 51 ? 2.086 23.078 12.883 1 46.56 51 VAL B C 1
ATOM 1546 O O . VAL B 1 51 ? 1.731 22.109 13.57 1 46.56 51 VAL B O 1
ATOM 1549 N N . PHE B 1 52 ? 1.325 24.188 13.047 1 45.62 52 PHE B N 1
ATOM 1550 C CA . PHE B 1 52 ? -0.094 24.141 13.375 1 45.62 52 PHE B CA 1
ATOM 1551 C C . PHE B 1 52 ? -0.857 23.297 12.352 1 45.62 52 PHE B C 1
ATOM 1553 O O . PHE B 1 52 ? -1.171 23.781 11.258 1 45.62 52 PHE B O 1
ATOM 1560 N N . PHE B 1 53 ? -0.654 22.016 12.234 1 54.84 53 PHE B N 1
ATOM 1561 C CA . PHE B 1 53 ? -1.593 21.219 11.453 1 54.84 53 PHE B CA 1
ATOM 1562 C C . PHE B 1 53 ? -2.986 21.266 12.062 1 54.84 53 PHE B C 1
ATOM 1564 O O . PHE B 1 53 ? -3.143 21.125 13.281 1 54.84 53 PHE B O 1
ATOM 1571 N N . ARG B 1 54 ? -3.803 22.031 11.508 1 59.53 54 ARG B N 1
ATOM 1572 C CA . ARG B 1 54 ? -5.176 21.922 11.984 1 59.53 54 ARG B CA 1
ATOM 1573 C C . ARG B 1 54 ? -5.566 20.469 12.242 1 59.53 54 ARG B C 1
ATOM 1575 O O . ARG B 1 54 ? -6.309 20.188 13.188 1 59.53 54 ARG B O 1
ATOM 1582 N N . ASN B 1 55 ? -4.883 19.641 11.508 1 71 55 ASN B N 1
ATOM 1583 C CA . ASN B 1 55 ? -5.188 18.219 11.68 1 71 55 ASN B CA 1
ATOM 1584 C C . ASN B 1 55 ? -4.223 17.562 12.664 1 71 55 ASN B C 1
ATOM 1586 O O . ASN B 1 55 ? -3.037 17.906 12.703 1 71 55 ASN B O 1
ATOM 1590 N N . THR B 1 56 ? -4.734 16.797 13.578 1 87.38 56 THR B N 1
ATOM 1591 C CA . THR B 1 56 ? -3.918 16.016 14.492 1 87.38 56 THR B CA 1
ATOM 1592 C C . THR B 1 56 ? -3.117 14.961 13.727 1 87.38 56 THR B C 1
ATOM 1594 O O . THR B 1 56 ? -3.621 14.359 12.773 1 87.38 56 THR B O 1
ATOM 1597 N N . VAL B 1 57 ? -1.763 15.055 14.031 1 92.94 57 VAL B N 1
ATOM 1598 C CA . VAL B 1 57 ? -0.881 14.086 13.391 1 92.94 57 VAL B CA 1
ATOM 1599 C C . VAL B 1 57 ? -0.376 13.086 14.43 1 92.94 57 VAL B C 1
ATOM 1601 O O . VAL B 1 57 ? 0.095 13.477 15.5 1 92.94 57 VAL B O 1
ATOM 1604 N N . LEU B 1 58 ? -0.619 11.805 14.211 1 94 58 LEU B N 1
ATOM 1605 C CA . LEU B 1 58 ? -0.081 10.734 15.047 1 94 58 LEU B CA 1
ATOM 1606 C C . LEU B 1 58 ? 0.933 9.898 14.266 1 94 58 LEU B C 1
ATOM 1608 O O . LEU B 1 58 ? 0.563 9.156 13.352 1 94 58 LEU B O 1
ATOM 1612 N N . ILE B 1 59 ? 2.168 9.984 1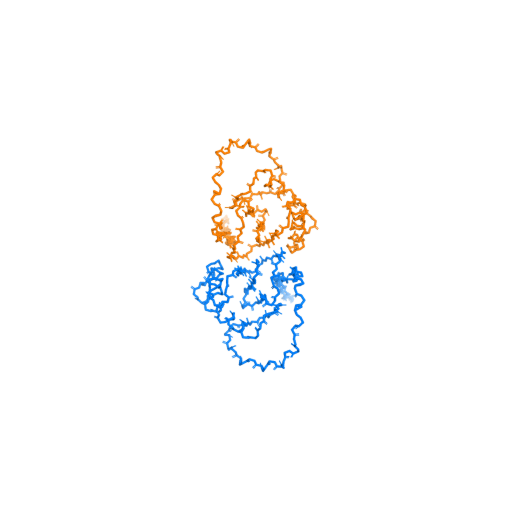4.727 1 95.69 59 ILE B N 1
ATOM 1613 C CA . ILE B 1 59 ? 3.227 9.258 14.031 1 95.69 59 ILE B CA 1
ATOM 1614 C C . ILE B 1 59 ? 3.324 7.836 14.586 1 95.69 59 ILE B C 1
ATOM 1616 O O . ILE B 1 59 ? 3.471 7.641 15.797 1 95.69 59 ILE B O 1
ATOM 1620 N N . LYS B 1 60 ? 3.234 6.93 13.68 1 95.12 60 LYS B N 1
ATOM 1621 C CA . LYS B 1 60 ? 3.336 5.527 14.078 1 95.12 60 LYS B CA 1
ATOM 1622 C C . LYS B 1 60 ? 4.742 4.988 13.836 1 95.12 60 LYS B C 1
ATOM 1624 O O . LYS B 1 60 ? 5.23 4.145 14.594 1 95.12 60 LYS B O 1
ATOM 1629 N N . SER B 1 61 ? 5.367 5.316 12.758 1 94.62 61 SER B N 1
ATOM 1630 C CA . SER B 1 61 ? 6.723 4.914 12.406 1 94.62 61 SER B CA 1
ATOM 1631 C C . SER B 1 61 ? 7.422 5.996 11.586 1 94.62 61 SER B C 1
ATOM 1633 O O . SER B 1 61 ? 6.809 6.609 10.703 1 94.62 61 SER B O 1
ATOM 1635 N N . ASN B 1 62 ? 8.68 6.301 12.016 1 96 62 ASN B N 1
ATOM 1636 C CA . ASN B 1 62 ? 9.438 7.328 11.312 1 96 62 ASN B CA 1
ATOM 1637 C C . ASN B 1 62 ? 10.938 7.039 11.344 1 96 62 ASN B C 1
ATOM 1639 O O . ASN B 1 62 ? 11.484 6.734 12.406 1 96 62 ASN B O 1
ATOM 1643 N N . ASP B 1 63 ? 11.516 7.094 10.102 1 95.12 63 ASP B N 1
ATOM 1644 C CA . ASP B 1 63 ? 12.977 7.02 10.008 1 95.12 63 ASP B CA 1
ATOM 1645 C C . ASP B 1 63 ? 13.523 8.156 9.156 1 95.12 63 ASP B C 1
ATOM 1647 O O . ASP B 1 63 ? 14.711 8.156 8.805 1 95.12 63 ASP B O 1
ATOM 1651 N N . MET B 1 64 ? 12.711 9.172 8.898 1 95.12 64 MET B N 1
ATOM 1652 C CA . MET B 1 64 ? 13.094 10.336 8.102 1 95.12 64 MET B CA 1
ATOM 1653 C C . MET B 1 64 ? 13.688 11.422 8.992 1 95.12 64 MET B C 1
ATOM 1655 O O . MET B 1 64 ? 13.5 11.414 10.211 1 95.12 64 MET B O 1
ATOM 1659 N N . SER B 1 65 ? 14.422 12.289 8.328 1 95.44 65 SER B N 1
ATOM 1660 C CA . SER B 1 65 ? 14.945 13.453 9.031 1 95.44 65 SER B CA 1
ATOM 1661 C C . SER B 1 65 ? 13.828 14.398 9.438 1 95.44 65 SER B C 1
ATOM 1663 O O . SER B 1 65 ? 12.711 14.32 8.914 1 95.44 65 SER B O 1
ATOM 1665 N N . TYR B 1 66 ? 14.195 15.273 10.375 1 93.31 66 TYR B N 1
ATOM 1666 C CA . TYR B 1 66 ? 13.234 16.266 10.844 1 93.31 66 TYR B CA 1
ATOM 1667 C C . TYR B 1 66 ? 12.758 17.156 9.703 1 93.31 66 TYR B C 1
ATOM 1669 O O . TYR B 1 66 ? 11.555 17.406 9.57 1 93.31 66 TYR B O 1
ATOM 1677 N N . LYS B 1 67 ? 13.703 17.531 9 1 94.69 67 LYS B N 1
ATOM 1678 C CA . LYS B 1 67 ? 13.359 18.406 7.887 1 94.69 67 LYS B CA 1
ATOM 1679 C C . LYS B 1 67 ? 12.391 17.734 6.922 1 94.69 67 LYS B C 1
ATOM 1681 O O . LYS B 1 67 ? 11.367 18.312 6.559 1 94.69 67 LYS B O 1
ATOM 1686 N N . MET B 1 68 ? 12.664 16.547 6.508 1 96.06 68 MET B N 1
ATOM 1687 C CA . MET B 1 68 ? 11.844 15.805 5.547 1 96.06 68 MET B CA 1
ATOM 1688 C C . MET B 1 68 ? 10.477 15.484 6.137 1 96.06 68 MET B C 1
ATOM 1690 O O . MET B 1 68 ? 9.461 15.562 5.441 1 96.06 68 MET B O 1
ATOM 1694 N N . LYS B 1 69 ? 10.523 15.219 7.363 1 95.25 69 LYS B N 1
ATOM 1695 C CA . LYS B 1 69 ? 9.297 14.883 8.07 1 95.25 69 LYS B CA 1
ATOM 1696 C C . LYS B 1 69 ? 8.305 16.047 8.047 1 95.25 69 LYS B C 1
ATOM 1698 O O . LYS B 1 69 ? 7.121 15.852 7.758 1 95.25 69 LYS B O 1
ATOM 1703 N N . TYR B 1 70 ? 8.711 17.203 8.297 1 93.81 70 TYR B N 1
ATOM 1704 C CA . TYR B 1 70 ? 7.824 18.375 8.344 1 93.81 70 TYR B CA 1
ATOM 1705 C C . TYR B 1 70 ? 7.383 18.781 6.938 1 93.81 70 TYR B C 1
ATOM 1707 O O . TYR B 1 70 ? 6.262 19.25 6.746 1 93.81 70 TYR B O 1
ATOM 1715 N N . GLU B 1 71 ? 8.312 18.547 6.027 1 95.56 71 GLU B N 1
ATOM 1716 C CA . GLU B 1 71 ? 7.902 18.734 4.637 1 95.56 71 GLU B CA 1
ATOM 1717 C C . GLU B 1 71 ? 6.785 17.766 4.258 1 95.56 71 GLU B C 1
ATOM 1719 O O . GLU B 1 71 ? 5.832 18.156 3.574 1 95.56 71 GLU B O 1
ATOM 1724 N N . ALA B 1 72 ? 6.918 16.547 4.723 1 97.31 72 ALA B N 1
ATOM 1725 C CA . ALA B 1 72 ? 5.895 15.539 4.453 1 97.31 72 ALA B CA 1
ATOM 1726 C C . ALA B 1 72 ? 4.539 15.977 5.004 1 97.31 72 ALA B C 1
ATOM 1728 O O . ALA B 1 72 ? 3.525 15.898 4.305 1 97.31 72 ALA B O 1
ATOM 1729 N N . PHE B 1 73 ? 4.504 16.516 6.191 1 96.44 73 PHE B N 1
ATOM 1730 C CA . PHE B 1 73 ? 3.254 16.953 6.805 1 96.44 73 PHE B CA 1
ATOM 1731 C C . PHE B 1 73 ? 2.602 18.062 5.98 1 96.44 73 PHE B C 1
ATOM 1733 O O . PHE B 1 73 ? 1.392 18.031 5.75 1 96.44 73 PHE B O 1
ATOM 1740 N N . ASP B 1 74 ? 3.422 18.906 5.574 1 95.12 74 ASP B N 1
ATOM 1741 C CA . ASP B 1 74 ? 2.912 20.031 4.797 1 95.12 74 ASP B CA 1
ATOM 1742 C C . ASP B 1 74 ? 2.35 19.562 3.457 1 95.12 74 ASP B C 1
ATOM 1744 O O . ASP B 1 74 ? 1.264 19.984 3.055 1 95.12 74 ASP B O 1
ATOM 1748 N N . ILE B 1 75 ? 3.09 18.719 2.789 1 97.19 75 ILE B N 1
ATOM 1749 C CA . ILE B 1 75 ? 2.689 18.234 1.475 1 97.19 75 ILE B CA 1
ATOM 1750 C C . ILE B 1 75 ? 1.405 17.422 1.596 1 97.19 75 ILE B C 1
ATOM 1752 O O . ILE B 1 75 ? 0.49 17.562 0.782 1 97.19 75 ILE B O 1
ATOM 1756 N N . VAL B 1 76 ? 1.335 16.625 2.639 1 97.38 76 VAL B N 1
ATOM 1757 C CA . VAL B 1 76 ? 0.167 15.766 2.844 1 97.38 76 VAL B CA 1
ATOM 1758 C C . VAL B 1 76 ? -1.048 16.625 3.182 1 97.38 76 VAL B C 1
ATOM 1760 O O . VAL B 1 76 ? -2.139 16.406 2.652 1 97.38 76 VAL B O 1
ATOM 1763 N N . ASP B 1 77 ? -0.821 17.578 4.012 1 95.62 77 ASP B N 1
ATOM 1764 C CA . ASP B 1 77 ? -1.911 18.469 4.379 1 95.62 77 ASP B CA 1
ATOM 1765 C C . ASP B 1 77 ? -2.477 19.188 3.152 1 95.62 77 ASP B C 1
ATOM 1767 O O . ASP B 1 77 ? -3.695 19.281 2.99 1 95.62 77 ASP B O 1
ATOM 1771 N N . ASN B 1 78 ? -1.616 19.672 2.314 1 95.81 78 ASN B N 1
ATOM 1772 C CA . ASN B 1 78 ? -2.031 20.344 1.085 1 95.81 78 ASN B CA 1
ATOM 1773 C C . ASN B 1 78 ? -2.77 19.391 0.149 1 95.81 78 ASN B C 1
ATOM 1775 O O . ASN B 1 78 ? -3.791 19.75 -0.435 1 95.81 78 ASN B O 1
ATOM 1779 N N . ALA B 1 79 ? -2.236 18.188 0.009 1 97.38 79 ALA B N 1
ATOM 1780 C CA . ALA B 1 79 ? -2.863 17.188 -0.855 1 97.38 79 ALA B CA 1
ATOM 1781 C C . ALA B 1 79 ? -4.262 16.844 -0.361 1 97.38 79 ALA B C 1
ATOM 1783 O O . ALA B 1 79 ? -5.188 16.672 -1.161 1 97.38 79 ALA B O 1
ATOM 1784 N N . PHE B 1 80 ? -4.406 16.719 0.9 1 95.69 80 PHE B N 1
ATOM 1785 C CA . PHE B 1 80 ? -5.699 16.375 1.48 1 95.69 80 PHE B CA 1
ATOM 1786 C C . PHE B 1 80 ? -6.707 17.484 1.251 1 95.69 80 PHE B C 1
ATOM 1788 O O . PHE B 1 80 ? -7.891 17.234 1.025 1 95.69 80 PHE B O 1
ATOM 1795 N N . LYS B 1 81 ? -6.289 18.719 1.348 1 93.81 81 LYS B N 1
ATOM 1796 C CA . LYS B 1 81 ? -7.168 19.859 1.116 1 93.81 81 LYS B CA 1
ATOM 1797 C C . LYS B 1 81 ? -7.605 19.938 -0.344 1 93.81 81 LYS B C 1
ATOM 1799 O O . LYS B 1 81 ? -8.758 20.266 -0.636 1 93.81 81 LYS B O 1
ATOM 1804 N N . LYS B 1 82 ? -6.742 19.5 -1.181 1 96.81 82 LYS B N 1
ATOM 1805 C CA . LYS B 1 82 ? -7 19.594 -2.615 1 96.81 82 LYS B CA 1
ATOM 1806 C C . LYS B 1 82 ? -7.844 18.422 -3.096 1 96.81 82 LYS B C 1
ATOM 1808 O O . LYS B 1 82 ? -8.672 18.562 -3.998 1 96.81 82 LYS B O 1
ATOM 1813 N N . HIS B 1 83 ? -7.57 17.219 -2.525 1 95.69 83 HIS B N 1
ATOM 1814 C CA . HIS B 1 83 ? -8.211 15.992 -2.961 1 95.69 83 HIS B CA 1
ATOM 1815 C C . HIS B 1 83 ? -9.055 15.383 -1.845 1 95.69 83 HIS B C 1
ATOM 1817 O O . HIS B 1 83 ? -8.812 14.258 -1.419 1 95.69 83 HIS B O 1
ATOM 1823 N N . LEU B 1 84 ? -10.078 16.109 -1.504 1 90.69 84 LEU B N 1
ATOM 1824 C CA . LEU B 1 84 ? -10.914 15.695 -0.385 1 90.69 84 LEU B CA 1
ATOM 1825 C C . LEU B 1 84 ? -11.57 14.352 -0.672 1 90.69 84 LEU B C 1
ATOM 1827 O O . LEU B 1 84 ? -12.227 14.18 -1.703 1 90.69 84 LEU B O 1
ATOM 1831 N N . LEU B 1 85 ? -11.281 13.281 0.146 1 88.81 85 LEU B N 1
ATOM 1832 C CA . LEU B 1 85 ? -11.883 11.945 0.112 1 88.81 85 LEU B CA 1
ATOM 1833 C C . LEU B 1 85 ? -11.398 11.164 -1.104 1 88.81 85 LEU B C 1
ATOM 1835 O O . LEU B 1 85 ? -12.023 10.172 -1.497 1 88.81 85 LEU B O 1
ATOM 1839 N N . LYS B 1 86 ? -10.461 11.68 -1.762 1 95.44 86 LYS B N 1
ATOM 1840 C CA . LYS B 1 86 ? -9.867 11 -2.908 1 95.44 86 LYS B CA 1
ATOM 1841 C C . LYS B 1 86 ? -8.445 10.539 -2.598 1 95.44 86 LYS B C 1
ATOM 1843 O O . LYS B 1 86 ? -7.473 11.18 -3.016 1 95.44 86 LYS B O 1
ATOM 1848 N N . ASP B 1 87 ? -8.328 9.461 -1.955 1 96.06 87 ASP B N 1
ATOM 1849 C CA . ASP B 1 87 ? -7.07 8.969 -1.416 1 96.06 87 ASP B CA 1
ATOM 1850 C C . ASP B 1 87 ? -6.059 8.711 -2.531 1 96.06 87 ASP B C 1
ATOM 1852 O O . ASP B 1 87 ? -4.871 8.984 -2.373 1 96.06 87 ASP B O 1
ATOM 1856 N N . LYS B 1 88 ? -6.492 8.289 -3.613 1 96.19 88 LYS B N 1
ATOM 1857 C CA . LYS B 1 88 ? -5.586 7.957 -4.707 1 96.19 88 LYS B CA 1
ATOM 1858 C C . LYS B 1 88 ? -4.949 9.211 -5.293 1 96.19 88 LYS B C 1
ATOM 1860 O O . LYS B 1 88 ? -3.738 9.258 -5.512 1 96.19 88 LYS B O 1
ATOM 1865 N N . GLU B 1 89 ? -5.766 10.141 -5.613 1 97.5 89 GLU B N 1
ATOM 1866 C CA . GLU B 1 89 ? -5.27 11.406 -6.156 1 97.5 89 GLU B CA 1
ATOM 1867 C C . GLU B 1 89 ? -4.332 12.094 -5.172 1 97.5 89 GLU B C 1
ATOM 1869 O O . GLU B 1 89 ? -3.32 12.68 -5.574 1 97.5 89 GLU B O 1
ATOM 1874 N N . ALA B 1 90 ? -4.68 11.969 -3.891 1 98 90 ALA B N 1
ATOM 1875 C CA . ALA B 1 90 ? -3.801 12.531 -2.873 1 98 90 ALA B CA 1
ATOM 1876 C C . ALA B 1 90 ? -2.453 11.812 -2.85 1 98 90 ALA B C 1
ATOM 1878 O O . ALA B 1 90 ? -1.401 12.461 -2.812 1 98 90 ALA B O 1
ATOM 1879 N N . ALA B 1 91 ? -2.508 10.539 -2.926 1 98.12 91 ALA B N 1
ATOM 1880 C CA . ALA B 1 91 ? -1.279 9.75 -2.934 1 98.12 91 ALA B CA 1
ATOM 1881 C C . ALA B 1 91 ? -0.42 10.086 -4.148 1 98.12 91 ALA B C 1
ATOM 1883 O O . ALA B 1 91 ? 0.806 10.164 -4.047 1 98.12 91 ALA B O 1
ATOM 1884 N N . GLU B 1 92 ? -1.089 10.266 -5.207 1 97.88 92 GLU B N 1
ATOM 1885 C CA . GLU B 1 92 ? -0.38 10.609 -6.438 1 97.88 92 GLU B CA 1
ATOM 1886 C C . GLU B 1 92 ? 0.358 11.938 -6.297 1 97.88 92 GLU B C 1
ATOM 1888 O O . GLU B 1 92 ? 1.534 12.039 -6.652 1 97.88 92 GLU B O 1
ATOM 1893 N N . GLU B 1 93 ? -0.306 12.844 -5.832 1 98.25 93 GLU B N 1
ATOM 1894 C CA . GLU B 1 93 ? 0.31 14.156 -5.664 1 98.25 93 GLU B CA 1
ATOM 1895 C C . GLU B 1 93 ? 1.485 14.094 -4.691 1 98.25 93 GLU B C 1
ATOM 1897 O O . GLU B 1 93 ? 2.547 14.664 -4.957 1 98.25 93 GLU B O 1
ATOM 1902 N N . ILE B 1 94 ? 1.305 13.398 -3.561 1 98.19 94 ILE B N 1
ATOM 1903 C CA . ILE B 1 94 ? 2.342 13.297 -2.539 1 98.19 94 ILE B CA 1
ATOM 1904 C C . ILE B 1 94 ? 3.572 12.602 -3.117 1 98.19 94 ILE B C 1
ATOM 1906 O O . ILE B 1 94 ? 4.695 13.078 -2.951 1 98.19 94 ILE B O 1
ATOM 1910 N N . LYS B 1 95 ? 3.342 11.555 -3.744 1 97.38 95 LYS B N 1
ATOM 1911 C CA . LYS B 1 95 ? 4.438 10.797 -4.348 1 97.38 95 LYS B CA 1
ATOM 1912 C C . LYS B 1 95 ? 5.195 11.648 -5.363 1 97.38 95 LYS B C 1
ATOM 1914 O O . LYS B 1 95 ? 6.43 11.688 -5.348 1 97.38 95 LYS B O 1
ATOM 1919 N N . LYS B 1 96 ? 4.535 12.305 -6.242 1 97.81 96 LYS B N 1
ATOM 1920 C CA . LYS B 1 96 ? 5.152 13.125 -7.281 1 97.81 96 LYS B CA 1
ATOM 1921 C C . LYS B 1 96 ? 5.953 14.273 -6.676 1 97.81 96 LYS B C 1
ATOM 1923 O O . LYS B 1 96 ? 7.059 14.57 -7.125 1 97.81 96 LYS B O 1
ATOM 1928 N N . GLU B 1 97 ? 5.375 14.875 -5.68 1 98.25 97 GLU B N 1
ATOM 1929 C CA . GLU B 1 97 ? 6.066 15.977 -5.016 1 98.25 97 GLU B CA 1
ATOM 1930 C C . GLU B 1 97 ? 7.352 15.5 -4.348 1 98.25 97 GLU B C 1
ATOM 1932 O O . GLU B 1 97 ? 8.375 16.188 -4.41 1 98.25 97 GLU B O 1
ATOM 1937 N N . PHE B 1 98 ? 7.316 14.359 -3.783 1 97.88 98 PHE B N 1
ATOM 1938 C CA . PHE B 1 98 ? 8.508 13.836 -3.127 1 97.88 98 PHE B CA 1
ATOM 1939 C C . PHE B 1 98 ? 9.539 13.391 -4.156 1 97.88 98 PHE B C 1
ATOM 1941 O O . PHE B 1 98 ? 10.742 13.547 -3.943 1 97.88 98 PHE B O 1
ATOM 1948 N N . ASP B 1 99 ? 9.039 12.805 -5.148 1 97.12 99 ASP B N 1
ATOM 1949 C CA . ASP B 1 99 ? 9.969 12.469 -6.223 1 97.12 99 ASP B CA 1
ATOM 1950 C C . ASP B 1 99 ? 10.695 13.711 -6.723 1 97.12 99 ASP B C 1
ATOM 1952 O O . ASP B 1 99 ? 11.898 13.672 -6.988 1 97.12 99 ASP B O 1
ATOM 1956 N N . LYS B 1 100 ? 10.008 14.75 -6.824 1 97.88 100 LYS B N 1
ATOM 1957 C CA . LYS B 1 100 ? 10.555 16 -7.324 1 97.88 100 LYS B CA 1
ATOM 1958 C C . LYS B 1 100 ? 11.547 16.609 -6.332 1 97.88 100 LYS B C 1
ATOM 1960 O O . LYS B 1 100 ? 12.617 17.078 -6.723 1 97.88 100 LYS B O 1
ATOM 1965 N N . ARG B 1 101 ? 11.289 16.469 -5.078 1 97.06 101 ARG B N 1
ATOM 1966 C CA . ARG B 1 101 ? 12.047 17.188 -4.062 1 97.06 101 ARG B CA 1
ATOM 1967 C C . ARG B 1 101 ? 13.18 16.328 -3.516 1 97.06 101 ARG B C 1
ATOM 1969 O O . ARG B 1 101 ? 14.234 16.828 -3.137 1 97.06 101 ARG B O 1
ATOM 1976 N N . HIS B 1 102 ? 12.906 15.07 -3.473 1 96.06 102 HIS B N 1
ATOM 1977 C CA . HIS B 1 102 ? 13.859 14.219 -2.773 1 96.06 102 HIS B CA 1
ATOM 1978 C C . HIS B 1 102 ? 14.359 13.094 -3.678 1 96.06 102 HIS B C 1
ATOM 1980 O O . HIS B 1 102 ? 14.906 12.102 -3.195 1 96.06 102 HIS B O 1
ATOM 1986 N N . GLY B 1 103 ? 14.141 13.18 -4.93 1 95.62 103 GLY B N 1
ATOM 1987 C CA . GLY B 1 103 ? 14.625 12.172 -5.863 1 95.62 103 GLY B CA 1
ATOM 1988 C C . GLY B 1 103 ? 13.641 11.039 -6.074 1 95.62 103 GLY B C 1
ATOM 1989 O O . GLY B 1 103 ? 12.734 10.828 -5.262 1 95.62 103 GLY B O 1
ATOM 1990 N N . PRO B 1 104 ? 13.758 10.219 -7.02 1 93.69 104 PRO B N 1
ATOM 1991 C CA . PRO B 1 104 ? 12.766 9.234 -7.465 1 93.69 104 PRO B CA 1
ATOM 1992 C C . PRO B 1 104 ? 12.672 8.031 -6.535 1 93.69 104 PRO B C 1
ATOM 1994 O O . PRO B 1 104 ? 13.523 7.855 -5.656 1 93.69 104 PRO B O 1
ATOM 1997 N N . HIS B 1 105 ? 11.586 7.25 -6.68 1 93.88 105 HIS B N 1
ATOM 1998 C CA . HIS B 1 105 ? 11.305 5.934 -6.129 1 93.88 105 HIS B CA 1
ATOM 1999 C C . HIS B 1 105 ? 10.523 6.035 -4.82 1 93.88 105 HIS B C 1
ATOM 2001 O O . HIS B 1 105 ? 10.711 5.219 -3.916 1 93.88 105 HIS B O 1
ATOM 2007 N N . TRP B 1 106 ? 9.812 7.086 -4.742 1 96.56 106 TRP B N 1
ATOM 2008 C CA . TRP B 1 106 ? 8.883 7.156 -3.617 1 96.56 106 TRP B CA 1
ATOM 2009 C C . TRP B 1 106 ? 7.57 6.449 -3.951 1 96.56 106 TRP B C 1
ATOM 2011 O O . TRP B 1 106 ? 7.195 6.344 -5.121 1 96.56 106 TRP B O 1
ATOM 2021 N N . HIS B 1 107 ? 6.902 5.965 -2.961 1 95.62 107 HIS B N 1
ATOM 2022 C CA . HIS B 1 107 ? 5.574 5.363 -2.994 1 95.62 107 HIS B CA 1
ATOM 2023 C C . HIS B 1 107 ? 4.699 5.902 -1.865 1 95.62 107 HIS B C 1
ATOM 2025 O O . HIS B 1 107 ? 5.203 6.234 -0.789 1 95.62 107 HIS B O 1
ATOM 2031 N N . CYS B 1 108 ? 3.447 6.008 -2.143 1 97.81 108 CYS B N 1
ATOM 2032 C CA . CYS B 1 108 ? 2.551 6.531 -1.119 1 97.81 108 CYS B CA 1
ATOM 2033 C C . CYS B 1 108 ? 1.271 5.711 -1.04 1 97.81 108 CYS B C 1
ATOM 2035 O O . CYS B 1 108 ? 0.665 5.398 -2.066 1 97.81 108 CYS B O 1
ATOM 2037 N N . ILE B 1 109 ? 0.938 5.34 0.129 1 97.44 109 ILE B N 1
ATOM 2038 C CA . ILE B 1 109 ? -0.311 4.645 0.422 1 97.44 109 ILE B CA 1
ATOM 2039 C C . ILE B 1 109 ? -1.119 5.445 1.441 1 97.44 109 ILE B C 1
ATOM 2041 O O . ILE B 1 109 ? -0.585 5.871 2.467 1 97.44 109 ILE B O 1
ATOM 2045 N N . ILE B 1 110 ? -2.346 5.684 1.092 1 97.62 110 ILE B N 1
ATOM 2046 C CA . ILE B 1 110 ? -3.268 6.383 1.979 1 97.62 110 ILE B CA 1
ATOM 2047 C C . ILE B 1 110 ? -4.52 5.539 2.195 1 97.62 110 ILE B C 1
ATOM 2049 O O . ILE B 1 110 ? -5.082 5 1.24 1 97.62 110 ILE B O 1
ATOM 2053 N N . GLY B 1 111 ? -4.957 5.441 3.5 1 95.88 111 GLY B N 1
ATOM 2054 C CA . GLY B 1 111 ? -6.18 4.676 3.678 1 95.88 111 GLY B CA 1
ATOM 2055 C C . GLY B 1 111 ? -6.676 4.672 5.109 1 95.88 111 GLY B C 1
ATOM 2056 O O . GLY B 1 111 ? -5.977 5.125 6.02 1 95.88 111 GLY B O 1
ATOM 2057 N N . ALA B 1 112 ? -7.898 4.152 5.242 1 94.31 112 ALA B N 1
ATOM 2058 C CA . ALA B 1 112 ? -8.531 4.023 6.555 1 94.31 112 ALA B CA 1
ATOM 2059 C C . ALA B 1 112 ? -8.297 2.629 7.137 1 94.31 112 ALA B C 1
ATOM 2061 O O . ALA B 1 112 ? -8.219 2.465 8.352 1 94.31 112 ALA B O 1
ATOM 2062 N N . SER B 1 113 ? -8.227 1.593 6.219 1 93.56 113 SER B N 1
ATOM 2063 C CA . SER B 1 113 ? -8.109 0.209 6.664 1 93.56 113 SER B CA 1
ATOM 2064 C C . SER B 1 113 ? -7.312 -0.63 5.672 1 93.56 113 SER B C 1
ATOM 2066 O O . SER B 1 113 ? -7.785 -0.906 4.566 1 93.56 113 SER B O 1
ATOM 2068 N N . TYR B 1 114 ? -6.184 -1.029 6.07 1 95.25 114 TYR B N 1
ATOM 2069 C CA . TYR B 1 114 ? -5.344 -1.876 5.23 1 95.25 114 TYR B CA 1
ATOM 2070 C C . TYR B 1 114 ? -4.168 -2.434 6.023 1 95.25 114 TYR B C 1
ATOM 2072 O O . TYR B 1 114 ? -3.816 -1.905 7.082 1 95.25 114 TYR B O 1
ATOM 2080 N N . GLY B 1 115 ? -3.654 -3.486 5.613 1 95.31 115 GLY B N 1
ATOM 2081 C CA . GLY B 1 115 ? -2.389 -4.062 6.035 1 95.31 115 GLY B CA 1
ATOM 2082 C C . GLY B 1 115 ? -1.421 -4.285 4.891 1 95.31 115 GLY B C 1
ATOM 2083 O O . GLY B 1 115 ? -1.837 -4.457 3.744 1 95.31 115 GLY B O 1
ATOM 2084 N N . LEU B 1 116 ? -0.209 -4.207 5.293 1 95 116 LEU B N 1
ATOM 2085 C CA . LEU B 1 116 ? 0.769 -4.34 4.219 1 95 116 LEU B CA 1
ATOM 2086 C C . LEU B 1 116 ? 2.059 -4.973 4.734 1 95 116 LEU B C 1
ATOM 2088 O O . LEU B 1 116 ? 2.332 -4.945 5.934 1 95 116 LEU B O 1
ATOM 2092 N N . TYR B 1 117 ? 2.721 -5.566 3.824 1 94.69 117 TYR B N 1
ATOM 2093 C CA . TYR B 1 117 ? 4.078 -6.055 4.035 1 94.69 117 TYR B CA 1
ATOM 2094 C C . TYR B 1 117 ? 4.961 -5.742 2.832 1 94.69 117 TYR B C 1
ATOM 2096 O O . TYR B 1 117 ? 4.816 -6.359 1.772 1 94.69 117 TYR B O 1
ATOM 2104 N N . ILE B 1 118 ? 5.789 -4.688 3.055 1 93.31 118 ILE B N 1
ATOM 2105 C CA . ILE B 1 118 ? 6.617 -4.16 1.974 1 93.31 118 ILE B CA 1
ATOM 2106 C C . ILE B 1 118 ? 8.039 -3.92 2.48 1 93.31 118 ILE B C 1
ATOM 2108 O O . ILE B 1 118 ? 8.273 -3.883 3.691 1 93.31 118 ILE B O 1
ATOM 2112 N N . ASN B 1 119 ? 8.945 -3.789 1.519 1 90.75 119 ASN B N 1
ATOM 2113 C CA . ASN B 1 119 ? 10.305 -3.369 1.843 1 90.75 119 ASN B CA 1
ATOM 2114 C C . ASN B 1 119 ? 10.555 -1.916 1.449 1 90.75 119 ASN B C 1
ATOM 2116 O O . ASN B 1 119 ? 9.898 -1.396 0.54 1 90.75 119 ASN B O 1
ATOM 2120 N N . TYR B 1 120 ? 11.352 -1.231 2.232 1 90.81 120 TYR B N 1
ATOM 2121 C CA . TYR B 1 120 ? 11.68 0.156 1.922 1 90.81 120 TYR B CA 1
ATOM 2122 C C . TYR B 1 120 ? 13.125 0.472 2.295 1 90.81 120 TYR B C 1
ATOM 2124 O O . TYR B 1 120 ? 13.766 -0.285 3.033 1 90.81 120 TYR B O 1
ATOM 2132 N N . ARG B 1 121 ? 13.688 1.508 1.716 1 92.38 121 ARG B N 1
ATOM 2133 C CA . ARG B 1 121 ? 15.031 1.993 2.02 1 92.38 121 ARG B CA 1
ATOM 2134 C C . ARG B 1 121 ? 15.078 2.668 3.387 1 92.38 121 ARG B C 1
ATOM 2136 O O . ARG B 1 121 ? 14.156 3.406 3.748 1 92.38 121 ARG B O 1
ATOM 2143 N N . PRO B 1 122 ? 16.172 2.465 4.07 1 91.81 122 PRO B N 1
ATOM 2144 C CA . PRO B 1 122 ? 16.297 3.135 5.367 1 91.81 122 PRO B CA 1
ATOM 2145 C C . PRO B 1 122 ? 16.297 4.656 5.246 1 91.81 122 PRO B C 1
ATOM 2147 O O . PRO B 1 122 ? 16.781 5.199 4.246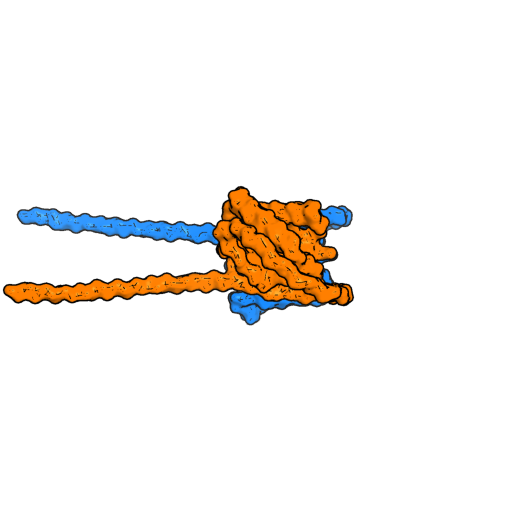 1 91.81 122 PRO B O 1
ATOM 2150 N N . LYS B 1 123 ? 15.82 5.324 6.188 1 93.12 123 LYS B N 1
ATOM 2151 C CA . LYS B 1 123 ? 15.82 6.773 6.359 1 93.12 123 LYS B CA 1
ATOM 2152 C C . LYS B 1 123 ? 14.906 7.449 5.34 1 93.12 123 LYS B C 1
ATOM 2154 O O . LYS B 1 123 ? 15.023 8.648 5.086 1 93.12 123 LYS B O 1
ATOM 2159 N N . CYS B 1 124 ? 14.078 6.664 4.707 1 95.75 124 CYS B N 1
ATOM 2160 C CA . CYS B 1 124 ? 13.156 7.18 3.703 1 95.75 124 CYS B CA 1
ATOM 2161 C C . CYS B 1 124 ? 11.75 6.629 3.914 1 95.75 124 CYS B C 1
ATOM 2163 O O . CYS B 1 124 ? 11.102 6.18 2.965 1 95.75 124 CYS B O 1
ATOM 2165 N N . HIS B 1 125 ? 11.391 6.656 5.191 1 95.75 125 HIS B N 1
ATOM 2166 C CA . HIS B 1 125 ? 10.086 6.09 5.5 1 95.75 125 HIS B CA 1
ATOM 2167 C C . HIS B 1 125 ? 9.398 6.871 6.613 1 95.75 125 HIS B C 1
ATOM 2169 O O . HIS B 1 125 ? 10.047 7.293 7.574 1 95.75 125 HIS B O 1
ATOM 2175 N N . ILE B 1 126 ? 8.062 7.07 6.43 1 97.19 126 ILE B N 1
ATOM 2176 C CA . ILE B 1 126 ? 7.246 7.59 7.52 1 97.19 126 ILE B CA 1
ATOM 2177 C C . ILE B 1 126 ? 5.824 7.043 7.406 1 97.19 126 ILE B C 1
ATOM 2179 O O . ILE B 1 126 ? 5.289 6.91 6.305 1 97.19 126 ILE B O 1
ATOM 2183 N N . PHE B 1 127 ? 5.363 6.652 8.547 1 97.12 127 PHE B N 1
ATOM 2184 C CA . PHE B 1 127 ? 3.99 6.18 8.68 1 97.12 127 PHE B CA 1
ATOM 2185 C C . PHE B 1 127 ? 3.256 6.945 9.766 1 97.12 127 PHE B C 1
ATOM 2187 O O . PHE B 1 127 ? 3.645 6.902 10.938 1 97.12 127 PHE B O 1
ATOM 2194 N N . PHE B 1 128 ? 2.162 7.621 9.367 1 96.12 128 PHE B N 1
ATOM 2195 C CA . PHE B 1 128 ? 1.444 8.414 10.359 1 96.12 128 PHE B CA 1
ATOM 2196 C C . PHE B 1 128 ? -0.031 8.531 9.992 1 96.12 128 PHE B C 1
ATOM 2198 O O . PHE B 1 128 ? -0.432 8.172 8.883 1 96.12 128 PHE B O 1
ATOM 2205 N N . TYR B 1 129 ? -0.756 8.984 10.992 1 94.06 129 TYR B N 1
ATOM 2206 C CA . TYR B 1 129 ? -2.156 9.336 10.781 1 94.06 129 TYR B CA 1
ATOM 2207 C C . TYR B 1 129 ? -2.346 10.844 10.758 1 94.06 129 TYR B C 1
ATOM 2209 O O . TYR B 1 129 ? -1.734 11.562 11.547 1 94.06 129 TYR B O 1
ATOM 2217 N N . MET B 1 130 ? -3.115 11.312 9.82 1 94.44 130 MET B N 1
ATOM 2218 C CA . MET B 1 130 ? -3.623 12.68 9.781 1 94.44 130 MET B CA 1
ATOM 2219 C C . MET B 1 130 ? -5.145 12.688 9.695 1 94.44 130 MET B C 1
ATOM 2221 O O . MET B 1 130 ? -5.719 12.266 8.688 1 94.44 130 MET B O 1
ATOM 2225 N N . SER B 1 131 ? -5.652 13.07 10.781 1 87.56 131 SER B N 1
ATOM 2226 C CA . SER B 1 131 ? -7.09 12.922 10.984 1 87.56 131 SER B CA 1
ATOM 2227 C C . SER B 1 131 ? -7.508 11.461 10.945 1 87.56 131 SER B C 1
ATOM 2229 O O . SER B 1 131 ? -7.098 10.664 11.789 1 87.56 131 SER B O 1
ATOM 2231 N N . LEU B 1 132 ? -8.273 11.07 10.023 1 86.62 132 LEU B N 1
ATOM 2232 C CA . LEU B 1 132 ? -8.82 9.719 10.016 1 86.62 132 LEU B CA 1
ATOM 2233 C C . LEU B 1 132 ? -8.164 8.867 8.938 1 86.62 132 LEU B C 1
ATOM 2235 O O . LEU B 1 132 ? -8.531 7.711 8.734 1 86.62 132 LEU B O 1
ATOM 2239 N N . ARG B 1 133 ? -7.102 9.438 8.406 1 94.06 133 ARG B N 1
ATOM 2240 C CA . ARG B 1 133 ? -6.434 8.695 7.344 1 94.06 133 ARG B CA 1
ATOM 2241 C C . ARG B 1 133 ? -4.984 8.391 7.711 1 94.06 133 ARG B C 1
ATOM 2243 O O . ARG B 1 133 ? -4.293 9.242 8.281 1 94.06 133 ARG B O 1
ATOM 2250 N N . SER B 1 134 ? -4.59 7.207 7.359 1 95.88 134 SER B N 1
ATOM 2251 C CA . SER B 1 134 ? -3.174 6.871 7.48 1 95.88 134 SER B CA 1
ATOM 2252 C C . SER B 1 134 ? -2.42 7.195 6.195 1 95.88 134 SER B C 1
ATOM 2254 O O . SER B 1 134 ? -2.971 7.078 5.098 1 95.88 134 SER B O 1
ATOM 2256 N N . VAL B 1 135 ? -1.168 7.578 6.352 1 97.69 135 VAL B N 1
ATOM 2257 C CA . VAL B 1 135 ? -0.284 7.867 5.227 1 97.69 135 VAL B CA 1
ATOM 2258 C C . VAL B 1 135 ? 1.029 7.105 5.395 1 97.69 135 VAL B C 1
ATOM 2260 O O . VAL B 1 135 ? 1.713 7.246 6.41 1 97.69 135 VAL B O 1
ATOM 2263 N N . LEU B 1 136 ? 1.325 6.297 4.422 1 97.5 136 LEU B N 1
ATOM 2264 C CA . LEU B 1 136 ? 2.631 5.648 4.348 1 97.5 136 LEU B CA 1
ATOM 2265 C C . LEU B 1 136 ? 3.426 6.164 3.154 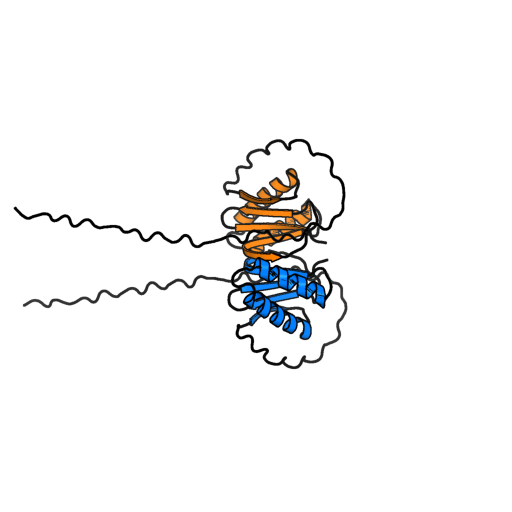1 97.5 136 LEU B C 1
ATOM 2267 O O . LEU B 1 136 ? 2.996 6.02 2.008 1 97.5 136 LEU B O 1
ATOM 2271 N N . LEU B 1 137 ? 4.461 6.809 3.434 1 97.75 137 LEU B N 1
ATOM 2272 C CA . LEU B 1 137 ? 5.383 7.34 2.436 1 97.75 137 LEU B CA 1
ATOM 2273 C C . LEU B 1 137 ? 6.762 6.707 2.58 1 97.75 137 LEU B C 1
ATOM 2275 O O . LEU B 1 137 ? 7.32 6.668 3.678 1 97.75 137 LEU B O 1
ATOM 2279 N N . PHE B 1 138 ? 7.227 6.086 1.426 1 96.38 138 PHE B N 1
ATOM 2280 C CA . PHE B 1 138 ? 8.492 5.367 1.539 1 96.38 138 PHE B CA 1
ATOM 2281 C C . PHE B 1 138 ? 9.172 5.262 0.182 1 96.38 138 PHE B C 1
ATOM 2283 O O . PHE B 1 138 ? 8.539 5.438 -0.857 1 96.38 138 PHE B O 1
ATOM 2290 N N . LYS B 1 139 ? 10.477 5.082 0.297 1 95.06 139 LYS B N 1
ATOM 2291 C CA . LYS B 1 139 ? 11.242 4.773 -0.907 1 95.06 139 LYS B CA 1
ATOM 2292 C C . LYS B 1 139 ? 11.539 3.279 -1.001 1 95.06 139 LYS B C 1
ATOM 2294 O O . LYS B 1 139 ? 11.836 2.635 0.007 1 95.06 139 LYS B O 1
ATOM 2299 N N . TYR B 1 140 ? 11.266 2.797 -2.141 1 88.44 140 TYR B N 1
ATOM 2300 C CA . TYR B 1 140 ? 11.781 1.467 -2.439 1 88.44 140 TYR B CA 1
ATOM 2301 C C . TYR B 1 140 ? 12.453 1.438 -3.807 1 88.44 140 TYR B C 1
ATOM 2303 O O . TYR B 1 140 ? 11.93 1.982 -4.777 1 88.44 140 TYR B O 1
ATOM 2311 N N . GLY B 1 141 ? 13.609 0.82 -4 1 75.06 141 GLY B N 1
ATOM 2312 C CA . GLY B 1 141 ? 14.43 0.719 -5.199 1 75.06 141 GLY B CA 1
ATOM 2313 C C . GLY B 1 141 ? 15.82 1.306 -5.023 1 75.06 141 GLY B C 1
ATOM 2314 O O . GLY B 1 141 ? 16.078 2.021 -4.055 1 75.06 141 GLY B O 1
#